Protein AF-A0A024FKH6-F1 (afdb_monomer)

Foldseek 3Di:
DDDPPDPVVVVVVVCVVVVVVVVVVVVVVVVVVVLQVVLQVVLVLPAPWQDFFFWWKAFPVRDIFTATKGAFQDDRDSDPPPPDDDPPPPPPPPPHQFKMKGWGQDPVRDTDIDMDGLCRQMKIWGDDVNDIWIKTWFAEPDPVVVCPVPVPDPDDDRIGIWIFPDDDPNWTWTHRGPDPLWIWTDDNPDRGIYIDDPPDQQVSLQVVLVVLVVLPVLSVCSNVVVADSSDPVSSNVSSVSRCPPD

Radius of gyration: 27.1 Å; Cα contacts (8 Å, |Δi|>4): 384; chains: 1; bounding box: 87×58×70 Å

Nearest PDB structures (foldseek):
  6sh3-assembly1_A  TM=2.702E-01  e=7.272E+00  Saccharomyces cerevisiae
  8sod-assembly1_B  TM=1.775E-01  e=2.903E+00  Sus scrofa

Secondary structure (DSSP, 8-state):
------HHHHHHHHHHHHHHHHHHHHHHHHHHHHHHHHHHHHHHHTSS-EEEEEEEEE-TT--EEEEEEEE--S-----GGG--S--TTSS-S--TTSEEEEEEE-TTS-EEEEEEEGGG--EEEEEETTEEEEEEEEEEE---SHHHHTTTSS----EEEEEEEEEETTEEEEE-TT-TT-EEEE-TT-SSEEEE-SS-HHHHHHHHHHHTTTSHHHHHHHHTT-S-TT-HHHHHHHHHHTTTT-

pLDDT: mean 76.91, std 17.19, range [32.09, 96.69]

Structure (mmCIF, N/CA/C/O backbone):
data_AF-A0A024FKH6-F1
#
_entry.id   AF-A0A024FKH6-F1
#
loop_
_atom_site.group_PDB
_atom_site.id
_atom_site.type_symbol
_atom_site.label_atom_id
_atom_site.label_alt_id
_atom_site.label_comp_id
_atom_site.label_asym_id
_atom_site.label_entity_id
_atom_site.label_seq_id
_atom_site.pdbx_PDB_ins_code
_atom_site.Cartn_x
_atom_site.Cartn_y
_atom_site.Cartn_z
_atom_site.occupancy
_atom_site.B_iso_or_equiv
_atom_site.auth_seq_id
_atom_site.auth_comp_id
_atom_site.auth_asym_id
_atom_site.auth_atom_id
_atom_site.pdbx_PDB_model_num
ATOM 1 N N . MET A 1 1 ? 64.628 -33.777 -44.611 1.00 43.62 1 MET A N 1
ATOM 2 C CA . MET A 1 1 ? 63.328 -33.425 -44.002 1.00 43.62 1 MET A CA 1
ATOM 3 C C . MET A 1 1 ? 63.335 -31.945 -43.662 1.00 43.62 1 MET A C 1
ATOM 5 O O . MET A 1 1 ? 64.022 -31.579 -42.725 1.00 43.62 1 MET A O 1
ATOM 9 N N . THR A 1 2 ? 62.617 -31.100 -44.399 1.00 45.50 2 THR A N 1
ATOM 10 C CA . THR A 1 2 ? 62.335 -29.714 -43.978 1.00 45.50 2 THR A CA 1
ATOM 11 C C . THR A 1 2 ? 61.046 -29.249 -44.654 1.00 45.50 2 THR A C 1
ATOM 13 O O . THR A 1 2 ? 61.044 -28.756 -45.780 1.00 45.50 2 THR A O 1
ATOM 16 N N . GLY A 1 3 ? 59.917 -29.464 -43.977 1.00 47.75 3 GLY A N 1
ATOM 17 C CA . GLY A 1 3 ? 58.619 -28.958 -44.411 1.00 47.75 3 GLY A CA 1
ATOM 18 C C . GLY A 1 3 ? 58.589 -27.438 -44.297 1.00 47.75 3 GLY A C 1
ATOM 19 O O . GLY A 1 3 ? 58.513 -26.896 -43.196 1.00 47.75 3 GLY A O 1
ATOM 20 N N . ARG A 1 4 ? 58.649 -26.737 -45.433 1.00 48.19 4 ARG A N 1
ATOM 21 C CA . ARG A 1 4 ? 58.258 -25.326 -45.511 1.00 48.19 4 ARG A CA 1
ATOM 22 C C . ARG A 1 4 ? 56.740 -25.256 -45.345 1.00 48.19 4 ARG A C 1
ATOM 24 O O . ARG A 1 4 ? 56.016 -25.257 -46.335 1.00 48.19 4 ARG A O 1
ATOM 31 N N . PHE A 1 5 ? 56.256 -25.190 -44.107 1.00 48.84 5 PHE A N 1
ATOM 32 C CA . PHE A 1 5 ? 54.932 -24.623 -43.859 1.00 48.84 5 PHE A CA 1
ATOM 33 C C . PHE A 1 5 ? 54.955 -23.197 -44.420 1.00 48.84 5 PHE A C 1
ATOM 35 O O . PHE A 1 5 ? 55.741 -22.357 -43.973 1.00 48.84 5 PHE A O 1
ATOM 42 N N . SER A 1 6 ? 54.192 -22.951 -45.487 1.00 53.03 6 SER A N 1
ATOM 43 C CA . SER A 1 6 ? 54.142 -21.640 -46.122 1.00 53.03 6 SER A CA 1
ATOM 44 C C . SER A 1 6 ? 53.630 -20.633 -45.096 1.00 53.03 6 SER A C 1
ATOM 46 O O . SER A 1 6 ? 52.628 -20.869 -44.420 1.00 53.03 6 SER A O 1
ATOM 48 N N . ARG A 1 7 ? 54.331 -19.500 -44.958 1.00 54.16 7 ARG A N 1
ATOM 49 C CA . ARG A 1 7 ? 53.943 -18.412 -44.044 1.00 54.16 7 ARG A CA 1
ATOM 50 C C . ARG A 1 7 ? 52.470 -17.996 -44.230 1.00 54.16 7 ARG A C 1
ATOM 52 O O . ARG A 1 7 ? 51.850 -17.560 -43.271 1.00 54.16 7 ARG A O 1
ATOM 59 N N . SER A 1 8 ? 51.898 -18.222 -45.419 1.00 62.28 8 SER A N 1
ATOM 60 C CA . SER A 1 8 ? 50.484 -17.996 -45.733 1.00 62.28 8 SER A CA 1
ATOM 61 C C . SER A 1 8 ? 49.510 -18.898 -44.974 1.00 62.28 8 SER A C 1
ATOM 63 O O . SER A 1 8 ? 48.473 -18.410 -44.549 1.00 62.28 8 SER A O 1
ATOM 65 N N . PHE A 1 9 ? 49.798 -20.191 -44.780 1.00 61.84 9 PHE A N 1
ATOM 66 C CA . PHE A 1 9 ? 48.848 -21.092 -44.113 1.00 61.84 9 PHE A CA 1
ATOM 67 C C . PHE A 1 9 ? 48.765 -20.803 -42.614 1.00 61.84 9 PHE A C 1
ATOM 69 O O . PHE A 1 9 ? 47.676 -20.733 -42.055 1.00 61.84 9 PHE A O 1
ATOM 76 N N . ALA A 1 10 ? 49.914 -20.573 -41.973 1.00 64.69 10 ALA A N 1
ATOM 77 C CA . ALA A 1 10 ? 49.957 -20.189 -40.565 1.00 64.69 10 ALA A CA 1
ATOM 78 C C . ALA A 1 10 ? 49.240 -18.850 -40.323 1.00 64.69 10 ALA A C 1
ATOM 80 O O . ALA A 1 10 ? 48.523 -18.714 -39.337 1.00 64.69 10 ALA A O 1
ATOM 81 N N . GLN A 1 11 ? 49.386 -17.888 -41.238 1.00 64.12 11 GLN A N 1
ATOM 82 C CA . GLN A 1 11 ? 48.698 -16.605 -41.148 1.00 64.12 11 GLN A CA 1
ATOM 83 C C . GLN A 1 11 ? 47.178 -16.744 -41.329 1.00 64.12 11 GLN A C 1
ATOM 85 O O . GLN A 1 11 ? 46.436 -16.284 -40.468 1.00 64.12 11 GLN A O 1
ATOM 90 N N . ILE A 1 12 ? 46.717 -17.451 -42.369 1.00 62.72 12 ILE A N 1
ATOM 91 C CA . ILE A 1 12 ? 45.283 -17.699 -42.610 1.00 62.72 12 ILE A CA 1
ATOM 92 C C . ILE A 1 12 ? 44.653 -18.452 -41.430 1.00 62.72 12 ILE A C 1
ATOM 94 O O . ILE A 1 12 ? 43.570 -18.102 -40.976 1.00 62.72 12 ILE A O 1
ATOM 98 N N . PHE A 1 13 ? 45.347 -19.448 -40.875 1.00 64.88 13 PHE A N 1
ATOM 99 C CA . PHE A 1 13 ? 44.855 -20.217 -39.733 1.00 64.88 13 PHE A CA 1
ATOM 100 C C . PHE A 1 13 ? 44.724 -19.371 -38.458 1.00 64.88 13 PHE A C 1
ATOM 102 O O . PHE A 1 13 ? 43.735 -19.492 -37.736 1.00 64.88 13 PHE A O 1
ATOM 109 N N . VAL A 1 14 ? 45.691 -18.490 -38.179 1.00 66.75 14 VAL A N 1
ATOM 110 C CA . VAL A 1 14 ? 45.627 -17.568 -37.032 1.00 66.75 14 VAL A CA 1
ATOM 111 C C . VAL A 1 14 ? 44.533 -16.519 -37.232 1.00 66.75 14 VAL A C 1
ATOM 113 O O . VAL A 1 14 ? 43.770 -16.263 -36.304 1.00 66.75 14 VAL A O 1
ATOM 116 N N . GLU A 1 15 ? 44.411 -15.949 -38.431 1.00 65.38 15 GLU A N 1
ATOM 117 C CA . GLU A 1 15 ? 43.347 -14.998 -38.773 1.00 65.38 15 GLU A CA 1
ATOM 118 C C . GLU A 1 15 ? 41.959 -15.640 -38.651 1.00 65.38 15 GLU A C 1
ATOM 120 O O . GLU A 1 15 ? 41.042 -15.021 -38.115 1.00 65.38 15 GLU A O 1
ATOM 125 N N . GLU A 1 16 ? 41.810 -16.901 -39.054 1.00 64.69 16 GLU A N 1
ATOM 126 C CA . GLU A 1 16 ? 40.543 -17.620 -38.970 1.00 64.69 16 GLU A CA 1
ATOM 127 C C . GLU A 1 16 ? 40.205 -18.066 -37.539 1.00 64.69 16 GLU A C 1
ATOM 129 O O . GLU A 1 16 ? 39.048 -17.976 -37.129 1.00 64.69 16 GLU A O 1
ATOM 134 N N . LEU A 1 17 ? 41.193 -18.461 -36.729 1.00 64.31 17 LEU A N 1
ATOM 135 C CA . LEU A 1 17 ? 40.991 -18.730 -35.299 1.00 64.31 17 LEU A CA 1
ATOM 136 C C . LEU A 1 17 ? 40.622 -17.464 -34.519 1.00 64.31 17 LEU A C 1
ATOM 138 O O . LEU A 1 17 ? 39.707 -17.500 -33.694 1.00 64.31 17 LEU A O 1
ATOM 142 N N . LEU A 1 18 ? 41.304 -16.346 -34.784 1.00 65.38 18 LEU A N 1
ATOM 143 C CA . LEU A 1 18 ? 40.977 -15.056 -34.178 1.00 65.38 18 LEU A CA 1
ATOM 144 C C . LEU A 1 18 ? 39.601 -14.581 -34.652 1.00 65.38 18 LEU A C 1
ATOM 146 O O . LEU A 1 18 ? 38.770 -14.228 -33.821 1.00 65.38 18 LEU A O 1
ATOM 150 N N . GLY A 1 19 ? 39.320 -14.644 -35.956 1.00 60.34 19 GLY A N 1
ATOM 151 C CA . GLY A 1 19 ? 38.038 -14.265 -36.553 1.00 60.34 19 GLY A CA 1
ATOM 152 C C . GLY A 1 19 ? 36.863 -15.063 -35.988 1.00 60.34 19 GLY A C 1
ATOM 153 O O . GLY A 1 19 ? 35.889 -14.467 -35.525 1.00 60.34 19 GLY A O 1
ATOM 154 N N . ARG A 1 20 ? 36.983 -16.396 -35.919 1.00 65.12 20 ARG A N 1
ATOM 155 C CA . ARG A 1 20 ? 35.979 -17.269 -35.289 1.00 65.12 20 ARG A CA 1
ATOM 156 C C . ARG A 1 20 ? 35.864 -17.009 -33.787 1.00 65.12 20 ARG A C 1
ATOM 158 O O . ARG A 1 20 ? 34.756 -16.977 -33.268 1.00 65.12 20 ARG A O 1
ATOM 165 N N . GLY A 1 21 ? 36.972 -16.762 -33.086 1.00 62.62 21 GLY A N 1
ATOM 166 C CA . GLY A 1 21 ? 36.965 -16.388 -31.668 1.00 62.62 21 GLY A CA 1
ATOM 167 C C . GLY A 1 21 ? 36.218 -15.076 -31.395 1.00 62.62 21 GLY A C 1
ATOM 168 O O . GLY A 1 21 ? 35.389 -15.019 -30.487 1.00 62.62 21 GLY A O 1
ATOM 169 N N . TYR A 1 22 ? 36.448 -14.041 -32.208 1.00 58.19 22 TYR A N 1
ATOM 170 C CA . TYR A 1 22 ? 35.735 -12.760 -32.132 1.00 58.19 22 TYR A CA 1
ATOM 171 C C . TYR A 1 22 ? 34.248 -12.900 -32.491 1.00 58.19 22 TYR A C 1
ATOM 173 O O . TYR A 1 22 ? 33.404 -12.326 -31.798 1.00 58.19 22 TYR A O 1
ATOM 181 N N . GLN A 1 23 ? 33.910 -13.684 -33.521 1.00 65.38 23 GLN A N 1
ATOM 182 C CA . GLN A 1 23 ? 32.519 -13.975 -33.888 1.00 65.38 23 GLN A CA 1
ATOM 183 C C . GLN A 1 23 ? 31.787 -14.717 -32.764 1.00 65.38 23 GLN A C 1
ATOM 185 O O . GLN A 1 23 ? 30.744 -14.249 -32.318 1.00 65.38 23 GLN A O 1
ATOM 190 N N . LEU A 1 24 ? 32.382 -15.776 -32.204 1.00 68.00 24 LEU A N 1
ATOM 191 C CA . LEU A 1 24 ? 31.823 -16.517 -31.067 1.00 68.00 24 LEU A CA 1
ATOM 192 C C . LEU A 1 24 ? 31.638 -15.629 -29.830 1.00 68.00 24 LEU A C 1
ATOM 194 O O . LEU A 1 24 ? 30.639 -15.754 -29.125 1.00 68.00 24 LEU A O 1
ATOM 198 N N . GLN A 1 25 ? 32.565 -14.706 -29.552 1.00 64.50 25 GLN A N 1
ATOM 199 C CA . GLN A 1 25 ? 32.419 -13.751 -28.449 1.00 64.50 25 GLN A CA 1
ATOM 200 C C . GLN A 1 25 ? 31.283 -12.752 -28.686 1.00 64.50 25 GLN A C 1
ATOM 202 O O . GLN A 1 25 ? 30.526 -12.459 -27.757 1.00 64.50 25 GLN A O 1
ATOM 207 N N . TYR A 1 26 ? 31.151 -12.223 -29.904 1.00 70.06 26 TYR A N 1
ATOM 208 C CA . TYR A 1 26 ? 30.076 -11.297 -30.253 1.00 70.06 26 TYR A CA 1
ATOM 209 C C . TYR A 1 26 ? 28.711 -11.988 -30.215 1.00 70.06 26 TYR A C 1
ATOM 211 O O . TYR A 1 26 ? 27.782 -11.469 -29.599 1.00 70.06 26 TYR A O 1
ATOM 219 N N . GLU A 1 27 ? 28.610 -13.187 -30.786 1.00 71.62 27 GLU A N 1
ATOM 220 C CA . GLU A 1 27 ? 27.412 -14.026 -30.749 1.00 71.62 27 GLU A CA 1
ATOM 221 C C . GLU A 1 27 ? 27.050 -14.416 -29.314 1.00 71.62 27 GLU A C 1
ATOM 223 O O . GLU A 1 27 ? 25.903 -14.243 -28.904 1.00 71.62 27 GLU A O 1
ATOM 228 N N . ALA A 1 28 ? 28.023 -14.824 -28.492 1.00 68.19 28 ALA A N 1
ATOM 229 C CA . ALA A 1 28 ? 27.796 -15.114 -27.078 1.00 68.19 28 ALA A CA 1
ATOM 230 C C . ALA A 1 28 ? 27.361 -13.868 -26.292 1.00 68.19 28 ALA A C 1
ATOM 232 O O . ALA A 1 28 ? 26.500 -13.960 -25.415 1.00 68.19 28 ALA A O 1
ATOM 233 N N . LYS A 1 29 ? 27.918 -12.687 -26.592 1.00 72.31 29 LYS A N 1
ATOM 234 C CA . LYS A 1 29 ? 27.515 -11.415 -25.972 1.00 72.31 29 LYS A CA 1
ATOM 235 C C . LYS A 1 29 ? 26.102 -11.014 -26.394 1.00 72.31 29 LYS A C 1
ATOM 237 O O . LYS A 1 29 ? 25.313 -10.617 -25.538 1.00 72.31 29 LYS A O 1
ATOM 242 N N . ALA A 1 30 ? 25.770 -11.139 -27.676 1.00 75.25 30 ALA A N 1
ATOM 243 C CA . ALA A 1 30 ? 24.444 -10.857 -28.212 1.00 75.25 30 ALA A CA 1
ATOM 244 C C . ALA A 1 30 ? 23.395 -11.822 -27.639 1.00 75.25 30 ALA A C 1
ATOM 246 O O . ALA A 1 30 ? 22.339 -11.379 -27.187 1.00 75.25 30 ALA A O 1
ATOM 247 N N . TYR A 1 31 ? 23.717 -13.115 -27.563 1.00 71.56 31 TYR A N 1
ATOM 248 C CA . TYR A 1 31 ? 22.876 -14.138 -26.948 1.00 71.56 31 TYR A CA 1
ATOM 249 C C . TYR A 1 31 ? 22.659 -13.873 -25.455 1.00 71.56 31 TYR A C 1
ATOM 251 O O . TYR A 1 31 ? 21.519 -13.830 -25.004 1.00 71.56 31 TYR A O 1
ATOM 259 N N . LYS A 1 32 ? 23.722 -13.588 -24.688 1.00 71.94 32 LYS A N 1
ATOM 260 C CA . LYS A 1 32 ? 23.608 -13.207 -23.268 1.00 71.94 32 LYS A CA 1
ATOM 261 C C . LYS A 1 32 ? 22.772 -11.945 -23.078 1.00 71.94 32 LYS A C 1
ATOM 263 O O . LYS A 1 32 ? 21.965 -11.890 -22.157 1.00 71.94 32 LYS A O 1
ATOM 268 N N . ALA A 1 33 ? 22.933 -10.943 -23.942 1.00 72.75 33 ALA A N 1
ATOM 269 C CA . ALA A 1 33 ? 22.132 -9.725 -23.891 1.00 72.75 33 ALA A CA 1
ATOM 270 C C . ALA A 1 33 ? 20.653 -9.996 -24.210 1.00 72.75 33 ALA A C 1
ATOM 272 O O . ALA A 1 33 ? 19.783 -9.416 -23.565 1.00 72.75 33 ALA A O 1
ATOM 273 N N . LYS A 1 34 ? 20.361 -10.879 -25.174 1.00 75.56 34 LYS A N 1
ATOM 274 C CA . LYS A 1 34 ? 18.995 -11.300 -25.508 1.00 75.56 34 LYS A CA 1
ATOM 275 C C . LYS A 1 34 ? 18.359 -12.078 -24.355 1.00 75.56 34 LYS A C 1
ATOM 277 O O . LYS A 1 34 ? 17.302 -11.677 -23.886 1.00 75.56 34 LYS A O 1
ATOM 282 N N . LEU A 1 35 ? 19.060 -13.077 -23.822 1.00 74.25 35 LEU A N 1
ATOM 283 C CA . LEU A 1 35 ? 18.626 -13.859 -22.665 1.00 74.25 35 LEU A CA 1
ATOM 284 C C . LEU A 1 35 ? 18.392 -12.968 -21.437 1.00 74.25 35 LEU A C 1
ATOM 286 O O . LEU A 1 35 ? 17.401 -13.114 -20.734 1.00 74.25 35 LEU A O 1
ATOM 290 N N . HIS A 1 36 ? 19.276 -12.000 -21.187 1.00 69.50 36 HIS A N 1
ATOM 291 C CA . HIS A 1 36 ? 19.092 -11.028 -20.113 1.00 69.50 36 HIS A CA 1
ATOM 292 C C . HIS A 1 36 ? 17.856 -10.148 -20.344 1.00 69.50 36 HIS A C 1
ATOM 294 O O . HIS A 1 36 ? 17.115 -9.884 -19.405 1.00 69.50 36 HIS A O 1
ATOM 300 N N . LYS A 1 37 ? 17.607 -9.684 -21.577 1.00 72.69 37 LYS A N 1
ATOM 301 C CA . LYS A 1 37 ? 16.394 -8.915 -21.905 1.00 72.69 37 LYS A CA 1
ATOM 302 C C . LYS A 1 37 ? 15.125 -9.735 -21.692 1.00 72.69 37 LYS A C 1
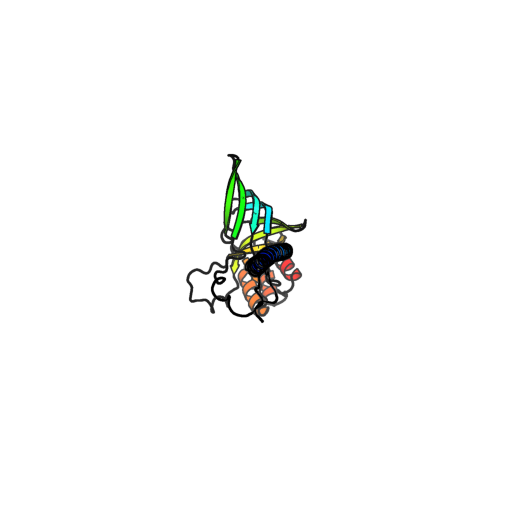ATOM 304 O O . LYS A 1 37 ? 14.170 -9.196 -21.148 1.00 72.69 37 LYS A O 1
ATOM 309 N N . GLU A 1 38 ? 15.127 -11.002 -22.095 1.00 74.69 38 GLU A N 1
ATOM 310 C CA . GLU A 1 38 ? 14.003 -11.923 -21.895 1.00 74.69 38 GLU A CA 1
ATOM 311 C C . GLU A 1 38 ? 13.747 -12.156 -20.404 1.00 74.69 38 GLU A C 1
ATOM 313 O O . GLU A 1 38 ? 12.631 -11.939 -19.951 1.00 74.69 38 GLU A O 1
ATOM 318 N N . ARG A 1 39 ? 14.791 -12.426 -19.611 1.00 70.81 39 ARG A N 1
ATOM 319 C CA . ARG A 1 39 ? 14.677 -12.556 -18.146 1.00 70.81 39 ARG A CA 1
ATOM 320 C C . ARG A 1 39 ? 14.182 -11.286 -17.467 1.00 70.81 39 ARG A C 1
ATOM 322 O O . ARG A 1 39 ? 13.388 -11.352 -16.544 1.00 70.81 39 ARG A O 1
ATOM 329 N N . VAL A 1 40 ? 14.649 -10.115 -17.906 1.00 70.44 40 VAL A N 1
ATOM 330 C CA . VAL A 1 40 ? 14.147 -8.831 -17.390 1.00 70.44 40 VAL A CA 1
ATOM 331 C C . VAL A 1 40 ? 12.682 -8.636 -17.755 1.00 70.44 40 VAL A C 1
ATOM 333 O O . VAL A 1 40 ? 11.941 -8.085 -16.952 1.00 70.44 40 VAL A O 1
ATOM 336 N N . LYS A 1 41 ? 12.267 -9.042 -18.957 1.00 73.88 41 LYS A N 1
ATOM 337 C CA . LYS A 1 41 ? 10.874 -8.949 -19.390 1.00 73.88 41 LYS A CA 1
ATOM 338 C C . LYS A 1 41 ? 9.987 -9.851 -18.528 1.00 73.88 41 LYS A C 1
ATOM 340 O O . LYS A 1 41 ? 9.058 -9.344 -17.918 1.00 73.88 41 LYS A O 1
ATOM 345 N N . GLU A 1 42 ? 10.351 -11.121 -18.402 1.00 73.94 42 GLU A N 1
ATOM 346 C CA . GLU A 1 42 ? 9.646 -12.107 -17.579 1.00 73.94 42 GLU A CA 1
ATOM 347 C C . GLU A 1 42 ? 9.588 -11.680 -16.105 1.00 73.94 42 GLU A C 1
ATOM 349 O O . GLU A 1 42 ? 8.525 -11.672 -15.494 1.00 73.94 42 GLU A O 1
ATOM 354 N N . ALA A 1 43 ? 10.708 -11.226 -15.535 1.00 68.44 43 ALA A N 1
ATOM 355 C CA . ALA A 1 43 ? 10.734 -10.744 -14.157 1.00 68.44 43 ALA A CA 1
ATOM 356 C C . ALA A 1 43 ? 9.848 -9.507 -13.948 1.00 68.44 43 ALA A C 1
ATOM 358 O O . ALA A 1 43 ? 9.323 -9.325 -12.858 1.00 68.44 43 ALA A O 1
ATOM 359 N N . ARG A 1 44 ? 9.694 -8.641 -14.960 1.00 68.62 44 ARG A N 1
ATOM 360 C CA . ARG A 1 44 ? 8.794 -7.480 -14.876 1.00 68.62 44 ARG A CA 1
ATOM 361 C C . ARG A 1 44 ? 7.333 -7.892 -14.924 1.00 68.62 44 ARG A C 1
ATOM 363 O O . ARG A 1 44 ? 6.569 -7.363 -14.130 1.00 68.62 44 ARG A O 1
ATOM 370 N N . GLU A 1 45 ? 6.985 -8.798 -15.836 1.00 74.62 45 GLU A N 1
ATOM 371 C CA . GLU A 1 45 ? 5.627 -9.341 -15.980 1.00 74.62 45 GLU A CA 1
ATOM 372 C C . GLU A 1 45 ? 5.181 -10.071 -14.706 1.00 74.62 45 GLU A C 1
ATOM 374 O O . GLU A 1 45 ? 4.025 -9.980 -14.326 1.00 74.62 45 GLU A O 1
ATOM 379 N N . ASN A 1 46 ? 6.109 -10.720 -14.000 1.00 72.56 46 ASN A N 1
ATOM 380 C CA . ASN A 1 46 ? 5.814 -11.440 -12.760 1.00 72.56 46 ASN A CA 1
ATOM 381 C C . ASN A 1 46 ? 5.951 -10.596 -11.479 1.00 72.56 46 ASN A C 1
ATOM 383 O O . ASN A 1 46 ? 5.760 -11.133 -10.390 1.00 72.56 46 ASN A O 1
ATOM 387 N N . SER A 1 47 ? 6.340 -9.320 -11.569 1.00 73.88 47 SER A N 1
ATOM 388 C CA . SER A 1 47 ? 6.529 -8.484 -10.375 1.00 73.88 47 SER A CA 1
ATOM 389 C C . SER A 1 47 ? 5.308 -7.630 -10.086 1.00 73.88 47 SER A C 1
ATOM 391 O O . SER A 1 47 ? 4.674 -7.131 -11.008 1.00 73.88 47 SER A O 1
ATOM 393 N N . ILE A 1 48 ? 5.091 -7.297 -8.816 1.00 81.62 48 ILE A N 1
ATOM 394 C CA . ILE A 1 48 ? 4.025 -6.367 -8.404 1.00 81.62 48 ILE A CA 1
ATOM 395 C C . ILE A 1 48 ? 4.348 -4.890 -8.723 1.00 81.62 48 ILE A C 1
ATOM 397 O O . ILE A 1 48 ? 3.620 -3.969 -8.353 1.00 81.62 48 ILE A O 1
ATOM 401 N N . ASN A 1 49 ? 5.493 -4.625 -9.357 1.00 82.25 49 ASN A N 1
ATOM 402 C CA . ASN A 1 49 ? 5.935 -3.280 -9.704 1.00 82.25 49 ASN A CA 1
ATOM 403 C C . ASN A 1 49 ? 5.154 -2.721 -10.898 1.00 82.25 49 ASN A C 1
ATOM 405 O O . ASN A 1 49 ? 4.953 -3.392 -11.903 1.00 82.25 49 ASN A O 1
ATOM 409 N N . LEU A 1 50 ? 4.851 -1.426 -10.853 1.00 79.81 50 LEU A N 1
ATOM 410 C CA . LEU A 1 50 ? 4.160 -0.733 -11.935 1.00 79.81 50 LEU A CA 1
ATOM 411 C C . LEU A 1 50 ? 5.177 -0.059 -12.858 1.00 79.81 50 LEU A C 1
ATOM 413 O O . LEU A 1 50 ? 5.840 0.919 -12.484 1.00 79.81 50 LEU A O 1
ATOM 417 N N . TYR A 1 51 ? 5.291 -0.570 -14.084 1.00 77.62 51 TYR A N 1
ATOM 418 C CA . TYR A 1 51 ? 6.244 -0.101 -15.091 1.00 77.62 51 TYR A CA 1
ATOM 419 C C . TYR A 1 51 ? 5.587 0.713 -16.201 1.00 77.62 51 TYR A C 1
ATOM 421 O O . TYR A 1 51 ? 5.614 0.333 -17.367 1.00 77.62 51 TYR A O 1
ATOM 429 N N . GLY A 1 52 ? 5.098 1.900 -15.859 1.00 71.06 52 GLY A N 1
ATOM 430 C CA . GLY A 1 52 ? 4.593 2.836 -16.854 1.00 71.06 52 GLY A CA 1
ATOM 431 C C . GLY A 1 52 ? 3.181 2.502 -17.309 1.00 71.06 52 GLY A C 1
ATOM 432 O O . GLY A 1 52 ? 2.941 2.367 -18.503 1.00 71.06 52 GLY A O 1
ATOM 433 N N . VAL A 1 53 ? 2.279 2.400 -16.338 1.00 79.19 53 VAL A N 1
ATOM 434 C CA . VAL A 1 53 ? 0.840 2.227 -16.551 1.00 79.19 53 VAL A CA 1
ATOM 435 C C . VAL A 1 53 ? 0.210 3.600 -16.765 1.00 79.19 53 VAL A C 1
ATOM 437 O O . VAL A 1 53 ? 0.539 4.543 -16.044 1.00 79.19 53 VAL A O 1
ATOM 440 N N . ASP A 1 54 ? -0.659 3.749 -17.759 1.00 79.88 54 ASP A N 1
ATOM 441 C CA . ASP A 1 54 ? -1.364 5.011 -17.983 1.00 79.88 54 ASP A CA 1
ATOM 442 C C . ASP A 1 54 ? -2.499 5.170 -16.974 1.00 79.88 54 ASP A C 1
ATOM 444 O O . ASP A 1 54 ? -3.496 4.462 -17.043 1.00 79.88 54 ASP A O 1
ATOM 448 N N . ASP A 1 55 ? -2.361 6.124 -16.053 1.00 83.69 55 ASP A N 1
ATOM 449 C CA . ASP A 1 55 ? -3.378 6.377 -15.036 1.00 83.69 55 ASP A CA 1
ATOM 450 C C . ASP A 1 55 ? -3.256 7.794 -14.434 1.00 83.69 55 ASP A C 1
ATOM 452 O O . ASP A 1 55 ? -2.789 8.754 -15.062 1.00 83.69 55 ASP A O 1
ATOM 456 N N . THR A 1 56 ? -3.742 7.959 -13.213 1.00 84.00 56 THR A N 1
ATOM 457 C CA . THR A 1 56 ? -3.964 9.202 -12.513 1.00 84.00 56 THR A CA 1
ATOM 458 C C . THR A 1 56 ? -3.379 9.122 -11.112 1.00 84.00 56 THR A C 1
ATOM 460 O O . THR A 1 56 ? -3.546 8.161 -10.364 1.00 84.00 56 THR A O 1
ATOM 463 N N . VAL A 1 57 ? -2.666 10.182 -10.740 1.00 84.25 57 VAL A N 1
ATOM 464 C CA . VAL A 1 57 ? -2.149 10.367 -9.383 1.00 84.25 57 VAL A CA 1
ATOM 465 C C . VAL A 1 57 ? -2.803 11.597 -8.781 1.00 84.25 57 VAL A C 1
ATOM 467 O O . VAL A 1 57 ? -2.682 12.688 -9.336 1.00 84.25 57 VAL A O 1
ATOM 470 N N . THR A 1 58 ? -3.450 11.437 -7.633 1.00 88.06 58 THR A N 1
ATOM 471 C CA . THR A 1 58 ? -4.090 12.514 -6.878 1.00 88.06 58 THR A CA 1
ATOM 472 C C . THR A 1 58 ? -3.258 12.836 -5.646 1.00 88.06 58 THR A C 1
ATOM 474 O O . THR A 1 58 ? -3.008 11.985 -4.787 1.00 88.06 58 THR A O 1
ATOM 477 N N . ASP A 1 59 ? -2.793 14.079 -5.562 1.00 85.88 59 ASP A N 1
ATOM 478 C CA . ASP A 1 59 ? -2.023 14.536 -4.410 1.00 85.88 59 ASP A CA 1
ATOM 479 C C . ASP A 1 59 ? -2.905 14.910 -3.205 1.00 85.88 59 ASP A C 1
ATOM 481 O O . ASP A 1 59 ? -4.130 14.815 -3.251 1.00 85.88 59 ASP A O 1
ATOM 485 N N . GLN A 1 60 ? -2.275 15.306 -2.093 1.00 81.81 60 GLN A N 1
ATOM 486 C CA . GLN A 1 60 ? -2.986 15.637 -0.843 1.00 81.81 60 GLN A CA 1
ATOM 487 C C . GLN A 1 60 ? -3.940 16.819 -0.982 1.00 81.81 60 GLN A C 1
ATOM 489 O O . GLN A 1 60 ? -4.870 16.938 -0.191 1.00 81.81 60 GLN A O 1
ATOM 494 N N . GLU A 1 61 ? -3.678 17.703 -1.941 1.00 82.75 61 GLU A N 1
ATOM 495 C CA . GLU A 1 61 ? -4.470 18.904 -2.197 1.00 82.75 61 GLU A CA 1
ATOM 496 C C . GLU A 1 61 ? -5.645 18.598 -3.142 1.00 82.75 61 GLU A C 1
ATOM 498 O O . GLU A 1 61 ? -6.417 19.490 -3.484 1.00 82.75 61 GLU A O 1
ATOM 503 N N . GLY A 1 62 ? -5.794 17.336 -3.567 1.00 83.81 62 GLY A N 1
ATOM 504 C CA . GLY A 1 62 ? -6.821 16.894 -4.506 1.00 83.81 62 GLY A CA 1
ATOM 505 C C . GLY A 1 62 ? -6.454 17.141 -5.969 1.00 83.81 62 GLY A C 1
ATOM 506 O O . GLY A 1 62 ? -7.276 16.917 -6.858 1.00 83.81 62 GLY A O 1
ATOM 507 N N . LYS A 1 63 ? -5.224 17.579 -6.266 1.00 87.50 63 LYS A N 1
ATOM 508 C CA . LYS A 1 63 ? -4.803 17.826 -7.643 1.00 87.50 63 LYS A CA 1
ATOM 509 C C . LYS A 1 63 ? -4.465 16.512 -8.334 1.00 87.50 63 LYS A C 1
ATOM 511 O O . LYS A 1 63 ? -3.565 15.780 -7.923 1.00 87.50 63 LYS A O 1
ATOM 516 N N . THR A 1 64 ? -5.174 16.251 -9.427 1.00 89.00 64 THR A N 1
ATOM 517 C CA . THR A 1 64 ? -5.012 15.044 -10.241 1.00 89.00 64 THR A CA 1
ATOM 518 C C . THR A 1 64 ? -3.999 15.264 -11.367 1.00 89.00 64 THR A C 1
ATOM 520 O O . THR A 1 64 ? -4.038 16.269 -12.082 1.00 89.00 64 THR A O 1
ATOM 523 N N . TYR A 1 65 ? -3.096 14.305 -11.548 1.00 87.56 65 TYR A N 1
ATOM 524 C CA . TYR A 1 65 ? -2.091 14.254 -12.604 1.00 87.56 65 TYR A CA 1
ATOM 525 C C . TYR A 1 65 ? -2.351 13.034 -13.478 1.00 87.56 65 TYR A C 1
ATOM 527 O O . TYR A 1 65 ? -2.093 11.916 -13.045 1.00 87.56 65 TYR A O 1
ATOM 535 N N . LYS A 1 66 ? -2.834 13.247 -14.704 1.00 88.94 66 LYS A N 1
ATOM 536 C CA . LYS A 1 66 ? -3.047 12.174 -15.681 1.00 88.94 66 LYS A CA 1
ATOM 537 C C . LYS A 1 66 ? -1.785 11.934 -16.508 1.00 88.94 66 LYS A C 1
ATOM 539 O O . LYS A 1 66 ? -1.258 12.878 -17.107 1.00 88.94 66 LYS A O 1
ATOM 544 N N . GLY A 1 67 ? -1.312 10.694 -16.554 1.00 87.00 67 GLY A N 1
ATOM 545 C CA . GLY A 1 67 ? -0.139 10.307 -17.324 1.00 87.00 67 GLY A CA 1
ATOM 546 C C . GLY A 1 67 ? 0.401 8.931 -16.946 1.00 87.00 67 GLY A C 1
ATOM 547 O O . GLY A 1 67 ? -0.276 8.127 -16.325 1.00 87.00 67 GLY A O 1
ATOM 548 N N . THR A 1 68 ? 1.647 8.670 -17.308 1.00 85.31 68 THR A N 1
ATOM 549 C CA . THR A 1 68 ? 2.256 7.350 -17.149 1.00 85.31 68 THR A CA 1
ATOM 550 C C . THR A 1 68 ? 2.873 7.207 -15.753 1.00 85.31 68 THR A C 1
ATOM 552 O O . THR A 1 68 ? 3.807 7.940 -15.399 1.00 85.31 68 THR A O 1
ATOM 555 N N . VAL A 1 69 ? 2.341 6.283 -14.955 1.00 85.50 69 VAL A N 1
ATOM 556 C CA . VAL A 1 69 ? 2.666 6.022 -13.548 1.00 85.50 69 VAL A CA 1
ATOM 557 C C . VAL A 1 69 ? 3.738 4.940 -13.420 1.00 85.50 69 VAL 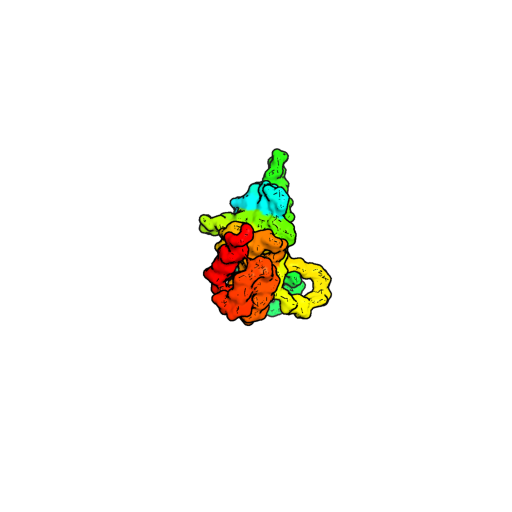A C 1
ATOM 559 O O . VAL A 1 69 ? 3.701 3.902 -14.075 1.00 85.50 69 VAL A O 1
ATOM 562 N N . TYR A 1 70 ? 4.707 5.185 -12.540 1.00 85.00 70 TYR A N 1
ATOM 563 C CA . TYR A 1 70 ? 5.765 4.243 -12.189 1.00 85.00 70 TYR A CA 1
ATOM 564 C C . TYR A 1 70 ? 5.868 4.109 -10.671 1.00 85.00 70 TYR A C 1
ATOM 566 O O . TYR A 1 70 ? 6.080 5.114 -9.977 1.00 85.00 70 TYR A O 1
ATOM 574 N N . ALA A 1 71 ? 5.797 2.878 -10.172 1.00 84.88 71 ALA A N 1
ATOM 575 C CA . ALA A 1 71 ? 5.980 2.536 -8.764 1.00 84.88 71 ALA A CA 1
ATOM 576 C C . ALA A 1 71 ? 6.800 1.247 -8.644 1.00 84.88 71 ALA A C 1
ATOM 578 O O . ALA A 1 71 ? 6.599 0.306 -9.403 1.00 84.88 71 ALA A O 1
ATOM 579 N N . ILE A 1 72 ? 7.742 1.211 -7.699 1.00 84.38 72 ILE A N 1
ATOM 580 C CA . ILE A 1 72 ? 8.584 0.034 -7.457 1.00 84.38 72 ILE A CA 1
ATOM 581 C C . ILE A 1 72 ? 8.402 -0.376 -6.000 1.00 84.38 72 ILE A C 1
ATOM 583 O O . ILE A 1 72 ? 8.818 0.356 -5.101 1.00 84.38 72 ILE A O 1
ATOM 587 N N . PHE A 1 73 ? 7.777 -1.522 -5.784 1.00 82.06 73 PHE A N 1
ATOM 588 C CA . PHE A 1 73 ? 7.455 -2.138 -4.502 1.00 82.06 73 PHE A CA 1
ATOM 589 C C . PHE A 1 73 ? 8.422 -3.257 -4.109 1.00 82.06 73 PHE A C 1
ATOM 591 O O . PHE A 1 73 ? 8.617 -3.487 -2.919 1.00 82.06 73 PHE A O 1
ATOM 598 N N . GLU A 1 74 ? 9.095 -3.876 -5.077 1.00 77.38 74 GLU A N 1
ATOM 599 C CA . GLU A 1 74 ? 10.056 -4.951 -4.837 1.00 77.38 74 GLU A CA 1
ATOM 600 C C . GLU A 1 74 ? 11.222 -4.929 -5.829 1.00 77.38 74 GLU A C 1
ATOM 602 O O . GLU A 1 74 ? 11.199 -4.269 -6.874 1.00 77.38 74 GLU A O 1
ATOM 607 N N . LYS A 1 75 ? 12.284 -5.660 -5.494 1.00 77.62 75 LYS A N 1
ATOM 608 C CA . LYS A 1 75 ? 13.434 -5.829 -6.378 1.00 77.62 75 LYS A CA 1
ATOM 609 C C . LYS A 1 75 ? 13.114 -6.900 -7.422 1.00 77.62 75 LYS A C 1
ATOM 611 O O . LYS A 1 75 ? 12.672 -7.980 -7.066 1.00 77.62 75 LYS A O 1
ATOM 616 N N . LEU A 1 76 ? 13.430 -6.628 -8.688 1.00 71.12 76 LEU A N 1
ATOM 617 C CA . LEU A 1 76 ? 13.346 -7.641 -9.742 1.00 71.12 76 LEU A CA 1
ATOM 618 C C . LEU A 1 76 ? 14.365 -8.762 -9.507 1.00 71.12 76 LEU A C 1
ATOM 620 O O . LEU A 1 76 ? 15.576 -8.510 -9.458 1.00 71.12 76 LEU A O 1
ATOM 624 N N . GLU A 1 77 ? 13.880 -9.995 -9.419 1.00 67.38 77 GLU A N 1
ATOM 625 C CA . GLU A 1 77 ? 14.714 -11.191 -9.355 1.00 67.38 77 GLU A CA 1
ATOM 626 C C . GLU A 1 77 ? 15.013 -11.703 -10.770 1.00 67.38 77 GLU A C 1
ATOM 628 O O . GLU A 1 77 ? 14.134 -12.168 -11.483 1.00 67.38 77 GLU A O 1
ATOM 633 N N . LEU A 1 78 ? 16.274 -11.595 -11.205 1.00 63.50 78 LEU A N 1
ATOM 634 C CA . LEU A 1 78 ? 16.687 -11.958 -12.573 1.00 63.50 78 LEU A CA 1
ATOM 635 C C . LEU A 1 78 ? 17.367 -13.336 -12.671 1.00 63.50 78 LEU A C 1
ATOM 637 O O . LEU A 1 78 ? 17.672 -13.794 -13.775 1.00 63.50 78 LEU A O 1
ATOM 641 N N . ASN A 1 79 ? 17.689 -13.965 -11.534 1.00 61.25 79 ASN A N 1
ATOM 642 C CA . ASN A 1 79 ? 18.413 -15.238 -11.492 1.00 61.25 79 ASN A CA 1
ATOM 643 C C . ASN A 1 79 ? 18.193 -15.959 -10.138 1.00 61.25 79 ASN A C 1
ATOM 645 O O . ASN A 1 79 ? 18.901 -15.660 -9.174 1.00 61.25 79 ASN A O 1
ATOM 649 N N . PRO A 1 80 ? 17.269 -16.933 -10.053 1.00 51.25 80 PRO A N 1
ATOM 650 C CA . PRO A 1 80 ? 16.978 -17.651 -8.804 1.00 51.25 80 PRO A CA 1
ATOM 651 C C . PRO A 1 80 ? 18.175 -18.459 -8.266 1.00 51.25 80 PRO A C 1
ATOM 653 O O . PRO A 1 80 ? 18.332 -18.632 -7.063 1.00 51.25 80 PRO A O 1
ATOM 656 N N . ALA A 1 81 ? 19.064 -18.925 -9.154 1.00 51.72 81 ALA A N 1
ATOM 657 C CA . ALA A 1 81 ? 20.170 -19.834 -8.827 1.00 51.72 81 ALA A CA 1
ATOM 658 C C . ALA A 1 81 ? 21.482 -19.153 -8.367 1.00 51.72 81 ALA A C 1
ATOM 660 O O . ALA A 1 81 ? 22.439 -19.847 -8.040 1.00 51.72 81 ALA A O 1
ATOM 661 N N . GLN A 1 82 ? 21.568 -17.816 -8.358 1.00 48.34 82 GLN A N 1
ATOM 662 C CA . GLN A 1 82 ? 22.780 -17.069 -7.962 1.00 48.34 82 GLN A CA 1
ATOM 663 C C . GLN A 1 82 ? 22.660 -16.401 -6.582 1.00 48.34 82 GLN A C 1
ATOM 665 O O . GLN A 1 82 ? 23.336 -15.410 -6.312 1.00 48.34 82 GLN A O 1
ATOM 670 N N . GLN A 1 83 ? 21.839 -16.944 -5.680 1.00 48.59 83 GLN A N 1
ATOM 671 C CA . GLN A 1 83 ? 21.721 -16.466 -4.294 1.00 48.59 83 GLN A CA 1
ATOM 672 C C . GLN A 1 83 ? 22.958 -16.773 -3.411 1.00 48.59 83 GLN A C 1
ATOM 674 O O . GLN A 1 83 ? 22.820 -17.029 -2.217 1.00 48.59 83 GLN A O 1
ATOM 679 N N . GLN A 1 84 ? 24.183 -16.732 -3.947 1.00 38.16 84 GLN A N 1
ATOM 680 C CA . GLN A 1 84 ? 25.394 -16.894 -3.138 1.00 38.16 84 GLN A CA 1
ATOM 681 C C . GLN A 1 84 ? 26.025 -15.536 -2.773 1.00 38.16 84 GLN A C 1
ATOM 683 O O . GLN A 1 84 ? 26.704 -14.876 -3.555 1.00 38.16 84 GLN A O 1
ATOM 688 N N . SER A 1 85 ? 25.692 -15.146 -1.541 1.00 42.31 85 SER A N 1
ATOM 689 C CA . SER A 1 85 ? 26.503 -14.484 -0.506 1.00 42.31 85 SER A CA 1
ATOM 690 C C . SER A 1 85 ? 27.030 -13.044 -0.627 1.00 42.31 85 SER A C 1
ATOM 692 O O . SER A 1 85 ? 27.134 -12.434 0.430 1.00 42.31 85 SER A O 1
ATOM 694 N N . ASP A 1 86 ? 27.264 -12.419 -1.788 1.00 32.09 86 ASP A N 1
ATOM 695 C CA . ASP A 1 86 ? 28.137 -11.208 -1.795 1.00 32.09 86 ASP A CA 1
ATOM 696 C C . ASP A 1 86 ? 27.505 -9.845 -2.183 1.00 32.09 86 ASP A C 1
ATOM 698 O O . ASP A 1 86 ? 28.214 -8.894 -2.503 1.00 32.09 86 ASP A O 1
ATOM 702 N N . TYR A 1 87 ? 26.178 -9.663 -2.099 1.00 34.84 87 TYR A N 1
ATOM 703 C CA . TYR A 1 87 ? 25.520 -8.364 -2.403 1.00 34.84 87 TYR A CA 1
ATOM 704 C C . TYR A 1 87 ? 24.819 -7.692 -1.211 1.00 34.84 87 TYR A C 1
ATOM 706 O O . TYR A 1 87 ? 23.860 -6.927 -1.381 1.00 34.84 87 TYR A O 1
ATOM 714 N N . ALA A 1 88 ? 25.318 -7.949 -0.002 1.00 35.19 88 ALA A N 1
ATOM 715 C CA . ALA A 1 88 ? 24.781 -7.421 1.249 1.00 35.19 88 ALA A CA 1
ATOM 716 C C . ALA A 1 88 ? 24.956 -5.895 1.450 1.00 35.19 88 ALA A C 1
ATOM 718 O O . ALA A 1 88 ? 24.336 -5.348 2.356 1.00 35.19 88 ALA A O 1
ATOM 719 N N . GLU A 1 89 ? 25.713 -5.166 0.615 1.00 35.66 89 GLU A N 1
ATOM 720 C CA . GLU A 1 89 ? 26.161 -3.807 0.997 1.00 35.66 89 GLU A CA 1
ATOM 721 C C . GLU A 1 89 ? 25.708 -2.612 0.130 1.00 35.66 89 GLU A C 1
ATOM 723 O O . GLU A 1 89 ? 26.000 -1.476 0.489 1.00 35.66 89 GLU A O 1
ATOM 728 N N . MET A 1 90 ? 24.908 -2.776 -0.937 1.00 32.31 90 MET A N 1
ATOM 729 C CA . MET A 1 90 ? 24.394 -1.611 -1.712 1.00 32.31 90 MET A CA 1
ATOM 730 C C . MET A 1 90 ? 22.865 -1.531 -1.882 1.00 32.31 90 MET A C 1
ATOM 732 O O . MET A 1 90 ? 22.363 -0.597 -2.505 1.00 32.31 90 MET A O 1
ATOM 736 N N . ASN A 1 91 ? 22.104 -2.455 -1.284 1.00 41.44 91 ASN A N 1
ATOM 737 C CA . ASN A 1 91 ? 20.627 -2.460 -1.294 1.00 41.44 91 ASN A CA 1
ATOM 738 C C . ASN A 1 91 ? 20.006 -1.980 0.038 1.00 41.44 91 ASN A C 1
ATOM 740 O O . ASN A 1 91 ? 18.806 -2.123 0.254 1.00 41.44 91 ASN A O 1
ATOM 744 N N . SER A 1 92 ? 20.810 -1.406 0.935 1.00 40.34 92 SER A N 1
ATOM 745 C CA . SER A 1 92 ? 20.479 -1.144 2.346 1.00 40.34 92 SER A CA 1
ATOM 746 C C . SER A 1 92 ? 19.704 0.153 2.626 1.00 40.34 92 SER A C 1
ATOM 748 O O . SER A 1 92 ? 19.504 0.508 3.786 1.00 40.34 92 SER A O 1
ATOM 750 N N . ILE A 1 93 ? 19.200 0.854 1.604 1.00 46.25 93 ILE A N 1
ATOM 751 C CA . ILE A 1 93 ? 18.235 1.944 1.813 1.00 46.25 93 ILE A CA 1
ATOM 752 C C . ILE A 1 93 ? 16.902 1.503 1.226 1.00 46.25 93 ILE A C 1
ATOM 754 O O . ILE A 1 93 ? 16.688 1.582 0.020 1.00 46.25 93 ILE A O 1
ATOM 758 N N . ASP A 1 94 ? 16.038 1.045 2.124 1.00 56.44 94 ASP A N 1
ATOM 759 C CA . ASP A 1 94 ? 14.620 0.710 1.994 1.00 56.44 94 ASP A CA 1
ATOM 760 C C . ASP A 1 94 ? 13.844 1.797 1.205 1.00 56.44 94 ASP A C 1
ATOM 762 O O . ASP A 1 94 ? 13.245 2.704 1.786 1.00 56.44 94 ASP A O 1
ATOM 766 N N . LYS A 1 95 ? 13.974 1.797 -0.132 1.00 67.69 95 LYS A N 1
ATOM 767 C CA . LYS A 1 95 ? 13.389 2.778 -1.076 1.00 67.69 95 LYS A CA 1
ATOM 768 C C . LYS A 1 95 ? 12.132 2.249 -1.765 1.00 67.69 95 LYS A C 1
ATOM 770 O O . LYS A 1 95 ? 11.384 3.045 -2.337 1.00 67.69 95 LYS A O 1
ATOM 775 N N . PHE A 1 96 ? 11.925 0.937 -1.734 1.00 81.81 96 PHE A N 1
ATOM 776 C CA . PHE A 1 96 ? 10.791 0.282 -2.367 1.00 81.81 96 PHE A CA 1
ATOM 777 C C . PHE A 1 96 ? 9.490 0.622 -1.638 1.00 81.81 96 PHE A C 1
ATOM 779 O O . PHE A 1 96 ? 9.465 0.794 -0.421 1.00 81.81 96 PHE A O 1
ATOM 786 N N . GLY A 1 97 ? 8.423 0.834 -2.401 1.00 83.31 97 GLY A N 1
ATOM 787 C CA . GLY A 1 97 ? 7.117 1.241 -1.898 1.00 83.31 97 GLY A CA 1
ATOM 788 C C . GLY A 1 97 ? 7.075 2.640 -1.276 1.00 83.31 97 GLY A C 1
ATOM 789 O O . GLY A 1 97 ? 6.026 3.035 -0.788 1.00 83.31 97 GLY A O 1
ATOM 790 N N . LYS A 1 98 ? 8.161 3.430 -1.274 1.00 87.69 98 LYS A N 1
ATOM 791 C CA . LYS A 1 98 ? 8.175 4.778 -0.661 1.00 87.69 98 LYS A CA 1
ATOM 792 C C . LYS A 1 98 ? 7.852 5.911 -1.625 1.00 87.69 98 LYS A C 1
ATOM 794 O O . LYS A 1 98 ? 7.589 7.033 -1.186 1.00 87.69 98 LYS A O 1
ATOM 799 N N . PHE A 1 99 ? 7.896 5.647 -2.928 1.00 88.88 99 PHE A N 1
ATOM 800 C CA . PHE A 1 99 ? 7.732 6.666 -3.956 1.00 88.88 99 PHE A CA 1
ATOM 801 C C . PHE A 1 99 ? 6.904 6.161 -5.133 1.00 88.88 99 PHE A C 1
ATOM 803 O O . PHE A 1 99 ? 7.065 5.021 -5.559 1.00 88.88 99 PHE A O 1
ATOM 810 N N . VAL A 1 100 ? 6.123 7.068 -5.711 1.00 89.00 100 VAL A N 1
ATOM 811 C CA . VAL A 1 100 ? 5.486 6.912 -7.023 1.00 89.00 100 VAL A CA 1
ATOM 812 C C . VAL A 1 100 ? 5.875 8.105 -7.887 1.00 89.00 100 VAL A C 1
ATOM 814 O O . VAL A 1 100 ? 6.090 9.210 -7.379 1.00 89.00 100 VAL A O 1
ATOM 817 N N . SER A 1 101 ? 6.014 7.904 -9.190 1.00 88.12 101 SER A N 1
ATOM 818 C CA . SER A 1 101 ? 6.243 8.999 -10.131 1.00 88.12 101 SER A CA 1
ATOM 819 C C . SER A 1 101 ? 5.257 8.948 -11.279 1.00 88.12 101 SER A C 1
ATOM 821 O O . SER A 1 101 ? 4.939 7.869 -11.759 1.00 88.12 101 SER A O 1
ATOM 823 N N . VAL A 1 102 ? 4.815 10.117 -11.728 1.00 87.94 102 VAL A N 1
ATOM 824 C CA . VAL A 1 102 ? 3.945 10.267 -12.894 1.00 87.94 102 VAL A CA 1
ATOM 825 C C . VAL A 1 102 ? 4.643 11.126 -13.936 1.00 87.94 102 VAL A C 1
ATOM 827 O O . VAL A 1 102 ? 5.151 12.213 -13.630 1.00 87.94 102 VAL A O 1
ATOM 830 N N . LYS A 1 103 ? 4.680 10.636 -15.173 1.00 87.44 103 LYS A N 1
ATOM 831 C CA . LYS A 1 103 ? 5.067 11.410 -16.351 1.00 87.44 103 LYS A CA 1
ATOM 832 C C . LYS A 1 103 ? 3.809 11.961 -17.004 1.00 87.44 103 LYS A C 1
ATOM 834 O O . LYS A 1 103 ? 2.967 11.195 -17.444 1.00 87.44 103 LYS A O 1
ATOM 839 N N . TYR A 1 104 ? 3.682 13.279 -17.078 1.00 88.06 104 TYR A N 1
ATOM 840 C CA . TYR A 1 104 ? 2.489 13.951 -17.594 1.00 88.06 104 TYR A CA 1
ATOM 841 C C . TYR A 1 104 ? 2.866 15.133 -18.491 1.00 88.06 104 TYR A C 1
ATOM 843 O O . TYR A 1 104 ? 3.975 15.671 -18.411 1.00 88.06 104 TYR A O 1
ATOM 851 N N . LYS A 1 105 ? 1.933 15.570 -19.340 1.00 88.50 105 LYS A N 1
ATOM 852 C CA . LYS A 1 105 ? 2.067 16.816 -20.106 1.00 88.50 105 LYS A CA 1
ATOM 853 C C . LYS A 1 105 ? 1.424 17.956 -19.327 1.00 88.50 105 LYS A C 1
ATOM 855 O O . LYS A 1 105 ? 0.288 17.845 -18.882 1.00 88.50 105 LYS A O 1
ATOM 860 N N . ASN A 1 106 ? 2.152 19.053 -19.149 1.00 87.56 106 ASN A N 1
ATOM 861 C CA . ASN A 1 106 ? 1.587 20.256 -18.539 1.00 87.56 106 ASN A CA 1
ATOM 862 C C . ASN A 1 106 ? 0.742 21.063 -19.546 1.00 87.56 106 ASN A C 1
ATOM 864 O O . ASN A 1 106 ? 0.701 20.741 -20.732 1.00 87.56 106 ASN A O 1
ATOM 868 N N . GLU A 1 107 ? 0.134 22.163 -19.097 1.00 88.19 107 GLU A N 1
ATOM 869 C CA . GLU A 1 107 ? -0.678 23.074 -19.931 1.00 88.19 107 GLU A CA 1
ATOM 870 C C . GLU A 1 107 ? 0.052 23.570 -21.193 1.00 88.19 107 GLU A C 1
ATOM 872 O O . GLU A 1 107 ? -0.557 23.807 -22.231 1.00 88.19 107 GLU A O 1
ATOM 877 N N . LYS A 1 108 ? 1.388 23.661 -21.141 1.00 92.75 108 LYS A N 1
ATOM 878 C CA . LYS A 1 108 ? 2.247 24.061 -22.268 1.00 92.75 108 LYS A CA 1
ATOM 879 C C . LYS A 1 108 ? 2.668 22.882 -23.157 1.00 92.75 108 LYS A C 1
ATOM 881 O O . LYS A 1 108 ? 3.628 23.014 -23.914 1.00 92.75 108 LYS A O 1
ATOM 886 N N . LYS A 1 109 ? 2.010 21.723 -23.034 1.00 88.56 109 LYS A N 1
ATOM 887 C CA . LYS A 1 109 ? 2.301 20.460 -23.742 1.00 88.56 109 LYS A CA 1
ATOM 888 C C . LYS A 1 109 ? 3.734 19.938 -23.557 1.00 88.56 109 LYS A C 1
ATOM 890 O O . LYS A 1 109 ? 4.196 19.121 -24.349 1.00 88.56 109 LYS A O 1
ATOM 895 N N . ARG A 1 110 ? 4.443 20.384 -22.514 1.00 88.38 110 ARG A N 1
ATOM 896 C CA . ARG A 1 110 ? 5.794 19.905 -22.188 1.00 88.38 110 ARG A CA 1
ATOM 897 C C . ARG A 1 110 ? 5.703 18.718 -21.246 1.00 88.38 110 ARG A C 1
ATOM 899 O O . ARG A 1 110 ? 4.959 18.769 -20.265 1.00 88.38 110 ARG A O 1
ATOM 906 N N . GLU A 1 111 ? 6.497 17.692 -21.519 1.00 88.62 111 GLU A N 1
ATOM 907 C CA . GLU A 1 111 ? 6.621 16.539 -20.633 1.00 88.62 111 GLU A CA 1
ATOM 908 C C . GLU A 1 111 ? 7.280 16.936 -19.314 1.00 88.62 111 GLU A C 1
ATOM 910 O O . GLU A 1 111 ? 8.282 17.657 -19.266 1.00 88.62 111 GLU A O 1
ATOM 915 N N . ARG A 1 112 ? 6.680 16.477 -18.220 1.00 87.69 112 ARG A N 1
ATOM 916 C CA . ARG A 1 112 ? 7.145 16.669 -16.852 1.00 87.69 112 ARG A CA 1
ATOM 917 C C . ARG A 1 112 ? 7.048 15.348 -16.114 1.00 87.69 112 ARG A C 1
ATOM 919 O O . ARG A 1 112 ? 6.153 14.553 -16.360 1.00 87.69 112 ARG A O 1
ATOM 926 N N . THR A 1 113 ? 7.972 15.137 -15.187 1.00 87.12 113 THR A N 1
ATOM 927 C CA . THR A 1 113 ? 7.901 14.035 -14.227 1.00 87.12 113 THR A CA 1
ATOM 928 C C . THR A 1 113 ? 7.708 14.639 -12.847 1.00 87.12 113 THR A C 1
ATOM 930 O O . THR A 1 113 ? 8.506 15.484 -12.442 1.00 87.12 113 THR A O 1
ATOM 933 N N . LYS A 1 114 ? 6.662 14.229 -12.127 1.00 86.94 114 LYS A N 1
ATOM 934 C CA . LYS A 1 114 ? 6.483 14.564 -10.709 1.00 86.94 114 LYS A CA 1
ATOM 935 C C . LYS A 1 114 ? 6.649 13.291 -9.891 1.00 86.94 114 LYS A C 1
ATOM 937 O O . LYS A 1 114 ? 6.138 12.240 -10.265 1.00 86.94 114 LYS A O 1
ATOM 942 N N . LYS A 1 115 ? 7.401 13.391 -8.798 1.00 88.38 115 LYS A N 1
ATOM 943 C CA . LYS A 1 115 ? 7.641 12.301 -7.853 1.00 88.38 115 LYS A CA 1
ATOM 944 C C . LYS A 1 115 ? 6.927 12.623 -6.548 1.00 88.38 115 LYS A C 1
ATOM 946 O O . LYS A 1 115 ? 7.066 13.731 -6.035 1.00 88.38 115 LYS A O 1
ATOM 951 N N . PHE A 1 116 ? 6.207 11.650 -6.019 1.00 90.06 116 PHE A N 1
ATOM 952 C CA . PHE A 1 116 ? 5.486 11.731 -4.759 1.00 90.06 116 PHE A CA 1
ATOM 953 C C . PHE A 1 116 ? 6.099 10.773 -3.751 1.00 90.06 116 PHE A C 1
ATOM 955 O O . PHE A 1 116 ? 6.665 9.739 -4.112 1.00 90.06 116 PHE A O 1
ATOM 962 N N . THR A 1 117 ? 5.999 11.138 -2.479 1.00 90.81 117 THR A N 1
ATOM 963 C CA . THR A 1 117 ? 6.490 10.326 -1.364 1.00 90.81 117 THR A CA 1
ATOM 964 C C . THR A 1 117 ? 5.299 9.717 -0.642 1.00 90.81 117 THR A C 1
ATOM 966 O O . THR A 1 117 ? 4.254 10.351 -0.546 1.00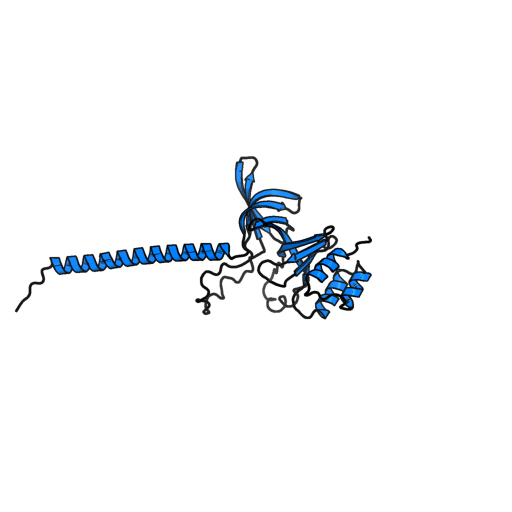 90.81 117 THR A O 1
ATOM 969 N N . ALA A 1 118 ? 5.431 8.526 -0.073 1.00 90.00 118 ALA A N 1
ATOM 970 C CA . ALA A 1 118 ? 4.329 7.920 0.673 1.00 90.00 118 ALA A CA 1
ATOM 971 C C . ALA A 1 118 ? 3.872 8.784 1.866 1.00 90.00 118 ALA A C 1
ATOM 973 O O . ALA A 1 118 ? 2.703 8.792 2.233 1.00 90.00 118 ALA A O 1
ATOM 974 N N . LYS A 1 119 ? 4.784 9.574 2.444 1.00 88.06 119 LYS A N 1
ATOM 975 C CA . LYS A 1 119 ? 4.491 10.508 3.538 1.00 88.06 119 LYS A CA 1
ATOM 976 C C . LYS A 1 119 ? 3.514 11.618 3.133 1.00 88.06 119 LYS A C 1
ATOM 978 O O . LYS A 1 119 ? 2.845 12.189 3.993 1.00 88.06 119 LYS A O 1
ATOM 983 N N . SER A 1 120 ? 3.429 11.929 1.840 1.00 86.50 120 SER A N 1
ATOM 984 C CA . SER A 1 120 ? 2.528 12.945 1.307 1.00 86.50 120 SER A CA 1
ATOM 985 C C . SER A 1 120 ? 1.154 12.377 0.960 1.00 86.50 120 SER A C 1
ATOM 987 O O . SER A 1 120 ? 0.621 12.789 -0.055 1.00 86.50 120 SER A O 1
ATOM 989 N N . ASN A 1 121 ? 0.587 11.445 1.742 1.00 87.81 121 ASN A N 1
ATOM 990 C CA . ASN A 1 121 ? -0.785 10.903 1.629 1.00 87.81 121 ASN A CA 1
ATOM 991 C C . ASN A 1 121 ? -1.374 10.824 0.211 1.00 87.81 121 ASN A C 1
ATOM 993 O O . ASN A 1 121 ? -2.530 11.169 -0.012 1.00 87.81 121 ASN A O 1
ATOM 997 N N . THR A 1 122 ? -0.539 10.464 -0.760 1.00 90.88 122 THR A N 1
ATOM 998 C CA . THR A 1 122 ? -0.877 10.544 -2.178 1.00 90.88 122 THR A CA 1
ATOM 999 C C . THR A 1 122 ? -1.665 9.294 -2.515 1.00 90.88 122 THR A C 1
ATOM 1001 O O . THR A 1 122 ? -1.274 8.203 -2.093 1.00 90.88 122 THR A O 1
ATOM 1004 N N . LYS A 1 123 ? -2.760 9.454 -3.255 1.00 92.75 123 LYS A N 1
ATOM 1005 C CA . LYS A 1 123 ? -3.514 8.333 -3.804 1.00 92.75 123 LYS A CA 1
ATOM 1006 C C . LYS A 1 123 ? -3.218 8.216 -5.289 1.00 92.75 123 LYS A C 1
ATOM 1008 O O . LYS A 1 123 ? -3.085 9.225 -5.975 1.00 92.75 123 LYS A O 1
ATOM 1013 N N . PHE A 1 124 ? -3.123 7.004 -5.794 1.00 91.44 124 PHE A N 1
ATOM 1014 C CA . PHE A 1 124 ? -3.128 6.772 -7.231 1.00 91.44 124 PHE A CA 1
ATOM 1015 C C . PHE A 1 124 ? -3.828 5.462 -7.518 1.00 91.44 124 PHE A C 1
ATOM 1017 O O . PHE A 1 124 ? -3.807 4.578 -6.666 1.00 91.44 124 PHE A O 1
ATOM 1024 N N . CYS A 1 125 ? -4.425 5.350 -8.691 1.00 87.19 125 CYS A N 1
ATOM 1025 C CA . CYS A 1 125 ? -4.873 4.070 -9.207 1.00 87.19 125 CYS A CA 1
ATOM 1026 C C . CYS A 1 125 ? -3.980 3.691 -10.389 1.00 87.19 125 CYS A C 1
ATOM 1028 O O . CYS A 1 125 ? -3.236 4.534 -10.906 1.00 87.19 125 CYS A O 1
ATOM 1030 N N . ALA A 1 126 ? -3.920 2.402 -10.676 1.00 81.44 126 ALA A N 1
ATOM 1031 C CA . ALA A 1 126 ? -3.234 1.838 -11.821 1.00 81.44 126 ALA A CA 1
ATOM 1032 C C . ALA A 1 126 ? -4.035 0.627 -12.294 1.00 81.44 126 ALA A C 1
ATOM 1034 O O . ALA A 1 126 ? -4.392 -0.223 -11.476 1.00 81.44 126 ALA A O 1
ATOM 1035 N N . ASP A 1 127 ? -4.284 0.535 -13.597 1.00 77.62 127 ASP A N 1
ATOM 1036 C CA . ASP A 1 127 ? -4.721 -0.716 -14.210 1.00 77.62 127 ASP A CA 1
ATOM 1037 C C . ASP A 1 127 ? -3.591 -1.752 -14.141 1.00 77.62 127 ASP A C 1
ATOM 1039 O O . ASP A 1 127 ? -2.459 -1.497 -14.564 1.00 77.62 127 ASP A O 1
ATOM 1043 N N . ASP A 1 128 ? -3.899 -2.909 -13.572 1.00 73.12 128 ASP A N 1
ATOM 1044 C CA . ASP A 1 128 ? -3.008 -4.056 -13.484 1.00 73.12 128 ASP A CA 1
ATOM 1045 C C . ASP A 1 128 ? -3.767 -5.279 -14.003 1.00 73.12 128 ASP A C 1
ATOM 1047 O O . ASP A 1 128 ? -4.741 -5.725 -13.390 1.00 73.12 128 ASP A O 1
ATOM 1051 N N . ASP A 1 129 ? -3.378 -5.758 -15.185 1.00 71.88 129 ASP A N 1
ATOM 1052 C CA . ASP A 1 129 ? -4.041 -6.842 -15.920 1.00 71.88 129 ASP A CA 1
ATOM 1053 C C . ASP A 1 129 ? -5.572 -6.674 -16.053 1.00 71.88 129 ASP A C 1
ATOM 1055 O O . ASP A 1 129 ? -6.349 -7.618 -15.879 1.00 71.88 129 ASP A O 1
ATOM 1059 N N . GLY A 1 130 ? -6.034 -5.458 -16.375 1.00 73.19 130 GLY A N 1
ATOM 1060 C CA . GLY A 1 130 ? -7.455 -5.148 -16.570 1.00 73.19 130 GLY A CA 1
ATOM 1061 C C . GLY A 1 130 ? -8.252 -4.985 -15.274 1.00 73.19 130 GLY A C 1
ATOM 1062 O O . GLY A 1 130 ? -9.484 -4.909 -15.317 1.00 73.19 130 GLY A O 1
ATOM 1063 N N . THR A 1 131 ? -7.573 -4.959 -14.124 1.00 80.69 131 THR A N 1
ATOM 1064 C CA . THR A 1 131 ? -8.163 -4.637 -12.824 1.00 80.69 131 THR A CA 1
ATOM 1065 C C . THR A 1 131 ? -7.571 -3.334 -12.303 1.00 80.69 131 THR A C 1
ATOM 1067 O O . THR A 1 131 ? -6.365 -3.231 -12.088 1.00 80.69 131 THR A O 1
ATOM 1070 N N . GLU A 1 132 ? -8.417 -2.338 -12.040 1.00 85.75 132 GLU A N 1
ATOM 1071 C CA . GLU A 1 132 ? -7.981 -1.095 -11.402 1.00 85.75 132 GLU A CA 1
ATOM 1072 C C . GLU A 1 132 ? -7.595 -1.362 -9.938 1.00 85.75 132 GLU A C 1
ATOM 1074 O O . GLU A 1 132 ? -8.422 -1.774 -9.120 1.00 85.75 132 GLU A O 1
ATOM 1079 N N . LYS A 1 133 ? -6.328 -1.112 -9.600 1.00 89.75 133 LYS A N 1
ATOM 1080 C CA . LYS A 1 133 ? -5.800 -1.181 -8.236 1.00 89.75 133 LYS A CA 1
ATOM 1081 C C . LYS A 1 133 ? -5.462 0.213 -7.749 1.00 89.75 133 LYS A C 1
ATOM 1083 O O . LYS A 1 133 ? -4.681 0.932 -8.370 1.00 89.75 133 LYS A O 1
ATOM 1088 N N . CYS A 1 134 ? -6.003 0.589 -6.598 1.00 92.12 134 CYS A N 1
ATOM 1089 C CA . CYS A 1 134 ? -5.727 1.881 -5.986 1.00 92.12 134 CYS A CA 1
ATOM 1090 C C . CYS A 1 134 ? -4.769 1.743 -4.808 1.00 92.12 134 CYS A C 1
ATOM 1092 O O . CYS A 1 134 ? -4.845 0.809 -4.019 1.00 92.12 134 CYS A O 1
ATOM 1094 N N . PHE A 1 135 ? -3.882 2.715 -4.656 1.00 93.94 135 PHE A N 1
ATOM 1095 C CA . PHE A 1 135 ? -2.836 2.740 -3.649 1.00 93.94 135 PHE A CA 1
ATOM 1096 C C . PHE A 1 135 ? -2.888 4.049 -2.868 1.00 93.94 135 PHE A C 1
ATOM 1098 O O . PHE A 1 135 ? -3.124 5.120 -3.430 1.00 9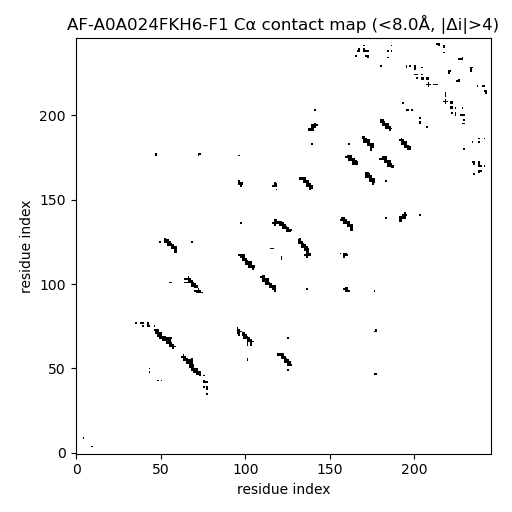3.94 135 PHE A O 1
ATOM 1105 N N . MET A 1 136 ? -2.601 3.986 -1.568 1.00 94.25 136 MET A N 1
ATOM 1106 C CA . MET A 1 136 ? -2.464 5.150 -0.698 1.00 94.25 136 MET A CA 1
ATOM 1107 C C . MET A 1 136 ? -1.093 5.149 -0.024 1.00 94.25 136 MET A C 1
ATOM 1109 O O . MET A 1 136 ? -0.727 4.221 0.698 1.00 94.25 136 MET A O 1
ATOM 1113 N N . GLY A 1 137 ? -0.350 6.237 -0.209 1.00 93.31 137 GLY A N 1
ATOM 1114 C CA . GLY A 1 137 ? 0.823 6.538 0.601 1.00 93.31 137 GLY A CA 1
ATOM 1115 C C . GLY A 1 137 ? 0.392 6.892 2.015 1.00 93.31 137 GLY A C 1
ATOM 1116 O O . GLY A 1 137 ? -0.461 7.751 2.180 1.00 93.31 137 GLY A O 1
ATOM 1117 N N . MET A 1 138 ? 0.952 6.271 3.048 1.00 92.12 138 MET A N 1
ATOM 1118 C CA . MET A 1 138 ? 0.737 6.741 4.416 1.00 92.12 138 MET A CA 1
ATOM 1119 C C . MET A 1 138 ? 1.822 6.260 5.365 1.00 92.12 138 MET A C 1
ATOM 1121 O O . MET A 1 138 ? 2.509 5.267 5.123 1.00 92.12 138 MET A O 1
ATOM 1125 N N . LYS A 1 139 ? 1.917 6.939 6.506 1.00 90.25 139 LYS A N 1
ATOM 1126 C CA . LYS A 1 139 ? 2.675 6.458 7.659 1.00 90.25 139 LYS A CA 1
ATOM 1127 C C . LYS A 1 139 ? 1.824 5.504 8.491 1.00 90.25 139 LYS A C 1
ATOM 1129 O O . LYS A 1 139 ? 0.625 5.726 8.660 1.00 90.25 139 LYS A O 1
ATOM 1134 N N . THR A 1 140 ? 2.462 4.495 9.075 1.00 86.00 140 THR A N 1
ATOM 1135 C CA . THR A 1 140 ? 1.793 3.497 9.915 1.00 86.00 140 THR A CA 1
ATOM 1136 C C . THR A 1 140 ? 2.365 3.393 11.332 1.00 86.00 140 THR A C 1
ATOM 1138 O O . THR A 1 140 ? 3.549 3.644 11.596 1.00 86.00 140 THR A O 1
ATOM 1141 N N . LYS A 1 141 ? 1.501 3.000 12.274 1.00 80.19 141 LYS A N 1
ATOM 1142 C CA . LYS A 1 141 ? 1.818 2.604 13.653 1.00 80.19 141 LYS A CA 1
ATOM 1143 C C . LYS A 1 141 ? 1.872 1.077 13.754 1.00 80.19 141 LYS A C 1
ATOM 1145 O O . LYS A 1 141 ? 1.210 0.388 12.996 1.00 80.19 141 LYS A O 1
ATOM 1150 N N . GLY A 1 142 ? 2.646 0.549 14.707 1.00 64.00 142 GLY A N 1
ATOM 1151 C CA . GLY A 1 142 ? 2.670 -0.894 15.022 1.00 64.00 142 GLY A CA 1
ATOM 1152 C C . GLY A 1 142 ? 4.040 -1.565 14.915 1.00 64.00 142 GLY A C 1
ATOM 1153 O O . GLY A 1 142 ? 4.345 -2.448 15.711 1.00 64.00 142 GLY A O 1
ATOM 1154 N N . ASN A 1 143 ? 4.940 -1.067 14.061 1.00 56.72 143 ASN A N 1
ATOM 1155 C CA . ASN A 1 143 ? 6.192 -1.760 13.732 1.00 56.72 143 ASN A CA 1
ATOM 1156 C C . ASN A 1 143 ? 7.316 -1.652 14.793 1.00 56.72 143 ASN A C 1
ATOM 1158 O O . ASN A 1 143 ? 8.465 -1.408 14.458 1.00 56.72 143 ASN A O 1
ATOM 1162 N N . ALA A 1 144 ? 7.002 -1.730 16.091 1.00 45.88 144 ALA A N 1
ATOM 1163 C CA . ALA A 1 144 ? 7.887 -1.314 17.185 1.00 45.88 144 ALA A CA 1
ATOM 1164 C C . ALA A 1 144 ? 9.146 -2.173 17.416 1.00 45.88 144 ALA A C 1
ATOM 1166 O O . ALA A 1 144 ? 10.087 -1.670 18.013 1.00 45.88 144 ALA A O 1
ATOM 1167 N N . LEU A 1 145 ? 9.215 -3.415 16.924 1.00 41.47 145 LEU A N 1
ATOM 1168 C CA . LEU A 1 145 ? 10.393 -4.281 17.123 1.00 41.47 145 LEU A CA 1
ATOM 1169 C C . LEU A 1 145 ? 11.400 -4.283 15.960 1.00 41.47 145 LEU A C 1
ATOM 1171 O O . LEU A 1 145 ? 12.577 -4.498 16.220 1.00 41.47 145 LEU A O 1
ATOM 1175 N N . LYS A 1 146 ? 11.021 -3.890 14.728 1.00 49.31 146 LYS A N 1
ATOM 1176 C CA . LYS A 1 146 ? 12.026 -3.474 13.719 1.00 49.31 146 LYS A CA 1
ATOM 1177 C C . LYS A 1 146 ? 12.757 -2.182 14.145 1.00 49.31 146 LYS A C 1
ATOM 1179 O O . LYS A 1 146 ? 13.790 -1.843 13.583 1.00 49.31 146 LYS A O 1
ATOM 1184 N N . LYS A 1 147 ? 12.238 -1.464 15.156 1.00 47.88 147 LYS A N 1
ATOM 1185 C CA . LYS A 1 147 ? 12.801 -0.202 15.674 1.00 47.88 147 LYS A CA 1
ATOM 1186 C C . LYS A 1 147 ? 13.973 -0.380 16.640 1.00 47.88 147 LYS A C 1
ATOM 1188 O O . LYS A 1 147 ? 14.646 0.605 16.905 1.00 47.88 147 LYS A O 1
ATOM 1193 N N . LEU A 1 148 ? 14.210 -1.582 17.173 1.00 40.88 148 LEU A N 1
ATOM 1194 C CA . LEU A 1 148 ? 15.287 -1.815 18.145 1.00 40.88 148 LEU A CA 1
ATOM 1195 C C . LEU A 1 148 ? 16.554 -2.412 17.521 1.00 40.88 148 LEU A C 1
ATOM 1197 O O . LEU A 1 148 ? 17.636 -2.092 17.996 1.00 40.88 148 LEU A O 1
ATOM 1201 N N . SER A 1 149 ? 16.467 -3.189 16.431 1.00 43.50 149 SER A N 1
ATOM 1202 C CA . SER A 1 149 ? 17.682 -3.712 15.773 1.00 43.50 149 SER A CA 1
ATOM 1203 C C . SER A 1 149 ? 18.440 -2.656 14.961 1.00 43.50 149 SER A C 1
ATOM 1205 O O . SER A 1 149 ? 19.625 -2.827 14.711 1.00 43.50 149 SER A O 1
ATOM 1207 N N . ASN A 1 150 ? 17.775 -1.565 14.558 1.00 39.25 150 ASN A N 1
ATOM 1208 C CA . ASN A 1 150 ? 18.320 -0.576 13.618 1.00 39.25 150 ASN A CA 1
ATOM 1209 C C . ASN A 1 150 ? 18.491 0.825 14.239 1.00 39.25 150 ASN A C 1
ATOM 1211 O O . ASN A 1 150 ? 18.638 1.806 13.516 1.00 39.25 150 ASN A O 1
ATOM 1215 N N . ALA A 1 151 ? 18.458 0.951 15.571 1.00 36.97 151 ALA A N 1
ATOM 1216 C CA . ALA A 1 151 ? 18.459 2.233 16.291 1.00 36.97 151 ALA A CA 1
ATOM 1217 C C . ALA A 1 151 ? 19.733 3.098 16.114 1.00 36.97 151 ALA A C 1
ATOM 1219 O O . ALA A 1 151 ? 19.827 4.173 16.701 1.00 36.97 151 ALA A O 1
ATOM 1220 N N . SER A 1 152 ? 20.693 2.672 15.293 1.00 40.66 152 SER A N 1
ATOM 1221 C CA . SER A 1 152 ? 21.917 3.410 14.978 1.00 40.66 152 SER A CA 1
ATOM 1222 C C . SER A 1 152 ? 21.780 4.454 13.860 1.00 40.66 152 SER A C 1
ATOM 1224 O O . SER A 1 152 ? 22.698 5.252 13.714 1.00 40.66 152 SER A O 1
ATOM 1226 N N . ASN A 1 153 ? 20.663 4.537 13.117 1.00 34.00 153 ASN A N 1
ATOM 1227 C CA . ASN A 1 153 ? 20.516 5.534 12.041 1.00 34.00 153 ASN A CA 1
ATOM 1228 C C . ASN A 1 153 ? 19.319 6.485 12.221 1.00 34.00 153 ASN A C 1
ATOM 1230 O O . ASN A 1 153 ? 18.154 6.129 12.079 1.00 34.00 153 ASN A O 1
ATOM 1234 N N . PHE A 1 154 ? 19.634 7.747 12.501 1.00 35.78 154 PHE A N 1
ATOM 1235 C CA . PHE A 1 154 ? 18.736 8.903 12.494 1.00 35.78 154 PHE A CA 1
ATOM 1236 C C . PHE A 1 154 ? 17.870 8.954 11.208 1.00 35.78 154 PHE A C 1
ATOM 1238 O O . PHE A 1 154 ? 18.408 9.033 10.106 1.00 35.78 154 PHE A O 1
ATOM 1245 N N . GLY A 1 155 ? 16.532 8.963 11.343 1.00 40.00 155 GLY A N 1
ATOM 1246 C CA . GLY A 1 155 ? 15.603 9.323 10.252 1.00 40.00 155 GLY A CA 1
ATOM 1247 C C . GLY A 1 155 ? 14.682 8.229 9.678 1.00 40.00 155 GLY A C 1
ATOM 1248 O O . GLY A 1 155 ? 14.443 8.216 8.473 1.00 40.0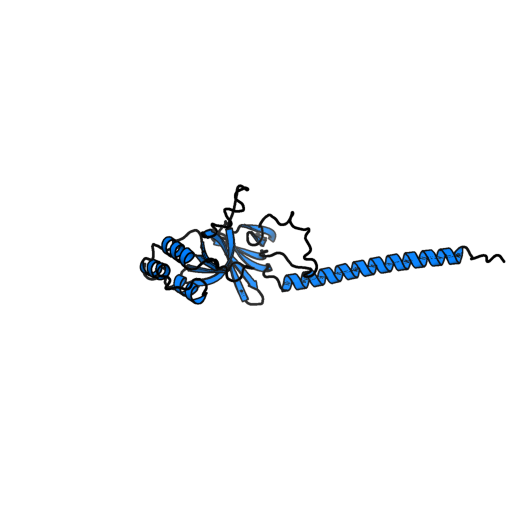0 155 GLY A O 1
ATOM 1249 N N . PHE A 1 156 ? 14.126 7.323 10.493 1.00 54.19 156 PHE A N 1
ATOM 1250 C CA . PHE A 1 156 ? 13.235 6.256 10.000 1.00 54.19 156 PHE A CA 1
ATOM 1251 C C . PHE A 1 156 ? 11.847 6.757 9.551 1.00 54.19 156 PHE A C 1
ATOM 1253 O O . PHE A 1 156 ? 10.913 6.879 10.350 1.00 54.19 156 PHE A O 1
ATOM 1260 N N . ASP A 1 157 ? 11.697 7.004 8.248 1.00 65.38 157 ASP A N 1
ATOM 1261 C CA . ASP A 1 157 ? 10.399 7.169 7.589 1.00 65.38 157 ASP A CA 1
ATOM 1262 C C . ASP A 1 157 ? 9.761 5.796 7.302 1.00 65.38 157 ASP A C 1
ATOM 1264 O O . ASP A 1 157 ? 10.221 5.055 6.427 1.00 65.38 157 ASP A O 1
ATOM 1268 N N . ASN A 1 158 ? 8.702 5.470 8.056 1.00 76.31 158 ASN A N 1
ATOM 1269 C CA . ASN A 1 158 ? 7.881 4.255 7.912 1.00 76.31 158 ASN A CA 1
ATOM 1270 C C . ASN A 1 158 ? 6.677 4.471 6.982 1.00 76.31 158 ASN A C 1
ATOM 1272 O O . ASN A 1 158 ? 5.651 3.804 7.129 1.00 76.31 158 ASN A O 1
ATOM 1276 N N . SER A 1 159 ? 6.760 5.453 6.089 1.00 87.31 159 SER A N 1
ATOM 1277 C CA . SER A 1 159 ? 5.711 5.704 5.113 1.00 87.31 159 SER A CA 1
ATOM 1278 C C . SER A 1 159 ? 5.921 4.835 3.877 1.00 87.31 159 SER A C 1
ATOM 1280 O O . SER A 1 159 ? 7.001 4.860 3.288 1.00 87.31 159 SER A O 1
ATOM 1282 N N . TYR A 1 160 ? 4.878 4.108 3.479 1.00 90.50 160 TYR A N 1
ATOM 1283 C CA . TYR A 1 160 ? 4.834 3.297 2.257 1.00 90.50 160 TYR A CA 1
ATOM 1284 C C . TYR A 1 160 ? 3.513 3.533 1.522 1.00 90.50 160 TYR A C 1
ATOM 1286 O O . TYR A 1 160 ? 2.553 4.033 2.110 1.00 90.50 160 TYR A O 1
ATOM 1294 N N . PHE A 1 161 ? 3.483 3.206 0.237 1.00 92.62 161 PHE A N 1
ATOM 1295 C CA . PHE A 1 161 ? 2.268 3.043 -0.544 1.00 92.62 161 PHE A CA 1
ATOM 1296 C C . PHE A 1 161 ? 1.711 1.645 -0.288 1.00 92.62 161 PHE A C 1
ATOM 1298 O O . PHE A 1 161 ? 2.430 0.657 -0.429 1.00 92.62 161 PHE A O 1
ATOM 1305 N N . TYR A 1 162 ? 0.447 1.594 0.115 1.00 93.19 162 TYR A N 1
ATOM 1306 C CA . TYR A 1 162 ? -0.303 0.372 0.381 1.00 93.19 162 TYR A CA 1
ATOM 1307 C C . TYR A 1 162 ? -1.456 0.276 -0.612 1.00 93.19 162 TYR A C 1
ATOM 1309 O O . TYR A 1 162 ? -2.057 1.301 -0.932 1.00 93.19 162 TYR A O 1
ATOM 1317 N N . GLU A 1 163 ? -1.758 -0.924 -1.086 1.00 94.25 163 GLU A N 1
ATOM 1318 C CA . GLU A 1 163 ? -2.901 -1.190 -1.960 1.00 94.25 163 GLU A CA 1
ATOM 1319 C C . GLU A 1 163 ? -4.191 -1.177 -1.134 1.00 94.25 163 GLU A C 1
ATOM 1321 O O . GLU A 1 163 ? -4.255 -1.768 -0.057 1.00 94.25 163 GLU A O 1
ATOM 1326 N N . ILE A 1 164 ? -5.215 -0.478 -1.609 1.00 95.25 164 ILE A N 1
ATOM 1327 C CA . ILE A 1 164 ? -6.540 -0.420 -0.995 1.00 95.25 164 ILE A CA 1
ATOM 1328 C C . ILE A 1 164 ? -7.300 -1.672 -1.432 1.00 95.25 164 ILE A C 1
ATOM 1330 O O . ILE A 1 164 ? -7.714 -1.777 -2.580 1.00 95.25 164 ILE A O 1
ATOM 1334 N N . ILE A 1 165 ? -7.505 -2.607 -0.505 1.00 94.88 165 ILE A N 1
ATOM 1335 C CA . ILE A 1 165 ? -8.205 -3.874 -0.779 1.00 94.88 165 ILE A CA 1
ATOM 1336 C C . ILE A 1 165 ? -9.677 -3.840 -0.357 1.00 94.88 165 ILE A C 1
ATOM 1338 O O . ILE A 1 165 ? -10.471 -4.694 -0.756 1.00 94.88 165 ILE A O 1
ATOM 1342 N N . TYR A 1 166 ? -10.042 -2.886 0.500 1.00 96.00 166 TYR A N 1
ATOM 1343 C CA . TYR A 1 166 ? -11.416 -2.631 0.908 1.00 96.00 166 TYR A CA 1
ATOM 1344 C C . TYR A 1 166 ? -11.554 -1.202 1.429 1.00 96.00 166 TYR A C 1
ATOM 1346 O O . TYR A 1 166 ? -10.719 -0.754 2.216 1.00 96.00 166 TYR A O 1
ATOM 1354 N N . GLU A 1 167 ? -12.616 -0.505 1.034 1.00 94.38 167 GLU A N 1
ATOM 1355 C CA . GLU A 1 167 ? -12.959 0.823 1.540 1.00 94.38 167 GLU A CA 1
ATOM 1356 C C . GLU A 1 167 ? -14.461 0.890 1.825 1.00 94.38 167 GLU A C 1
ATOM 1358 O O . GLU A 1 167 ? -15.277 0.513 0.986 1.00 94.38 167 GLU A O 1
ATOM 1363 N N . ASN A 1 168 ? -14.821 1.394 3.004 1.00 92.94 168 ASN A N 1
ATOM 1364 C CA . ASN A 1 168 ? -16.196 1.717 3.362 1.00 92.94 168 ASN A CA 1
ATOM 1365 C C . ASN A 1 168 ? -16.222 2.993 4.210 1.00 92.94 168 ASN A C 1
ATOM 1367 O O . ASN A 1 168 ? -15.524 3.083 5.217 1.00 92.94 168 ASN A O 1
ATOM 1371 N N . ASN A 1 169 ? -17.005 3.999 3.811 1.00 88.06 169 ASN A N 1
ATOM 1372 C CA . ASN A 1 169 ? -17.156 5.271 4.536 1.00 88.06 169 ASN A CA 1
ATOM 1373 C C . ASN A 1 169 ? -15.820 5.939 4.947 1.00 88.06 169 ASN A C 1
ATOM 1375 O O . ASN A 1 169 ? -15.682 6.483 6.044 1.00 88.06 169 ASN A O 1
ATOM 1379 N N . GLY A 1 170 ? -14.805 5.874 4.076 1.00 88.69 170 GLY A N 1
ATOM 1380 C CA . GLY A 1 170 ? -13.464 6.424 4.320 1.00 88.69 170 GLY A CA 1
ATOM 1381 C C . GLY A 1 170 ? -12.605 5.631 5.317 1.00 88.69 170 GLY A C 1
ATOM 1382 O O . GLY A 1 170 ? -11.469 6.028 5.597 1.00 88.69 170 GLY A O 1
ATOM 1383 N N . GLN A 1 171 ? -13.133 4.525 5.840 1.00 93.94 171 GLN A N 1
ATOM 1384 C CA . GLN A 1 171 ? -12.403 3.488 6.559 1.00 93.94 171 GLN A CA 1
ATOM 1385 C C . GLN A 1 171 ? -11.848 2.497 5.528 1.00 93.94 171 GLN A C 1
ATOM 1387 O O . GLN A 1 171 ? -12.529 2.175 4.556 1.00 93.94 171 GLN A O 1
ATOM 1392 N N . MET A 1 172 ? -10.619 2.015 5.700 1.00 96.19 172 MET A N 1
ATOM 1393 C CA . MET A 1 172 ? -9.969 1.154 4.708 1.00 96.19 172 MET A CA 1
ATOM 1394 C C . MET A 1 172 ? -9.231 -0.014 5.351 1.00 96.19 172 MET A C 1
ATOM 1396 O O . MET A 1 172 ? -8.564 0.145 6.379 1.00 96.19 172 MET A O 1
ATOM 1400 N N . VAL A 1 173 ? -9.276 -1.156 4.667 1.00 96.69 173 VAL A N 1
ATOM 1401 C CA . VAL A 1 173 ? -8.274 -2.215 4.794 1.00 96.69 173 VAL A CA 1
ATOM 1402 C C . VAL A 1 173 ? -7.317 -2.068 3.620 1.00 96.69 173 VAL A C 1
ATOM 1404 O O . VAL A 1 173 ? -7.744 -1.962 2.468 1.00 96.69 173 VAL A O 1
ATOM 1407 N N . LEU A 1 174 ? -6.022 -2.064 3.911 1.00 95.62 174 LEU A N 1
ATOM 1408 C CA . LEU A 1 174 ? -4.972 -2.004 2.906 1.00 95.62 174 LEU A CA 1
ATOM 1409 C C . LEU A 1 174 ? -3.995 -3.167 3.066 1.00 95.62 174 LEU A C 1
ATOM 1411 O O . LEU A 1 174 ? -3.786 -3.645 4.180 1.00 95.62 174 LEU A O 1
ATOM 1415 N N . SER A 1 175 ? -3.372 -3.598 1.976 1.00 92.50 175 SER A N 1
ATOM 1416 C CA . SER A 1 175 ? -2.267 -4.559 1.976 1.00 92.50 175 SER A CA 1
ATOM 1417 C C . SER A 1 175 ? -0.960 -3.856 1.626 1.00 92.50 175 SER A C 1
ATOM 1419 O O . SER A 1 175 ? -0.933 -2.829 0.941 1.00 92.50 175 SER A O 1
ATOM 1421 N N . LYS A 1 176 ? 0.159 -4.388 2.118 1.00 88.31 176 LYS A N 1
ATOM 1422 C CA . LYS A 1 176 ? 1.478 -3.939 1.678 1.00 88.31 176 LYS A CA 1
ATOM 1423 C C . LYS A 1 176 ? 1.910 -4.747 0.444 1.00 88.31 176 LYS A C 1
ATOM 1425 O O . LYS A 1 176 ? 2.095 -5.956 0.574 1.00 88.31 176 LYS A O 1
ATOM 1430 N N . PRO A 1 177 ? 2.123 -4.110 -0.723 1.00 86.25 177 PRO A N 1
ATOM 1431 C CA . PRO A 1 177 ? 2.586 -4.816 -1.914 1.00 86.25 177 PRO A CA 1
ATOM 1432 C C . PRO A 1 177 ? 3.907 -5.553 -1.654 1.00 86.25 177 PRO A C 1
ATOM 1434 O O . PRO A 1 177 ? 4.817 -4.989 -1.038 1.00 86.25 177 PRO A O 1
ATOM 1437 N N . GLY A 1 178 ? 3.994 -6.810 -2.097 1.00 78.50 178 GLY A N 1
ATOM 1438 C CA . GLY A 1 178 ? 5.164 -7.679 -1.909 1.00 78.50 178 GLY A CA 1
ATOM 1439 C C . GLY A 1 178 ? 5.339 -8.254 -0.493 1.00 78.50 178 GLY A C 1
ATOM 1440 O O . GLY A 1 178 ? 6.350 -8.896 -0.220 1.00 78.50 178 GLY A O 1
ATOM 1441 N N . GLU A 1 179 ? 4.398 -8.031 0.435 1.00 78.69 179 GLU A N 1
ATOM 1442 C CA . GLU A 1 179 ? 4.444 -8.588 1.796 1.00 78.69 179 GLU A CA 1
ATOM 1443 C C . GLU A 1 179 ? 3.095 -9.239 2.152 1.00 78.69 179 GLU A C 1
ATOM 1445 O O . GLU A 1 179 ? 2.229 -8.623 2.780 1.00 78.69 179 GLU A O 1
ATOM 1450 N N . GLU A 1 180 ? 2.908 -10.495 1.732 1.00 77.94 180 GLU A N 1
ATOM 1451 C CA . GLU A 1 180 ? 1.686 -11.263 2.006 1.00 77.94 180 GLU A CA 1
ATOM 1452 C C . GLU A 1 180 ? 1.374 -11.347 3.509 1.00 77.94 180 GLU A C 1
ATOM 1454 O O . GLU A 1 180 ? 2.257 -11.514 4.353 1.00 77.94 180 GLU A O 1
ATOM 1459 N N . GLY A 1 181 ? 0.089 -11.216 3.853 1.00 78.25 181 GLY A N 1
ATOM 1460 C CA . GLY A 1 181 ? -0.384 -11.246 5.241 1.00 78.25 181 GLY A CA 1
ATOM 1461 C C . GLY A 1 181 ? -0.063 -9.992 6.068 1.00 78.25 181 GLY A C 1
ATOM 1462 O O . GLY A 1 181 ? -0.333 -9.975 7.268 1.00 78.25 181 GLY A O 1
ATOM 1463 N N . SER A 1 182 ? 0.500 -8.943 5.456 1.00 86.00 182 SER A N 1
ATOM 1464 C CA . SER A 1 182 ? 0.765 -7.649 6.096 1.00 86.00 182 SER A CA 1
ATOM 1465 C C . SER A 1 182 ? -0.334 -6.652 5.727 1.00 86.00 182 SER A C 1
ATOM 1467 O O . SER A 1 182 ? -0.362 -6.107 4.618 1.00 86.00 182 SER A O 1
ATOM 1469 N N . TYR A 1 183 ? -1.258 -6.422 6.662 1.00 91.56 183 TYR A N 1
ATOM 1470 C CA . TYR A 1 183 ? -2.410 -5.544 6.456 1.00 91.56 183 TYR A CA 1
ATOM 1471 C C . TYR A 1 183 ? -2.292 -4.247 7.253 1.00 91.56 183 TYR A C 1
ATOM 1473 O O . TYR A 1 183 ? -1.587 -4.152 8.258 1.00 91.56 183 TYR A O 1
ATOM 1481 N N . VAL A 1 184 ? -3.014 -3.223 6.813 1.00 93.31 184 VAL A N 1
ATOM 1482 C CA . VAL A 1 184 ? -3.131 -1.939 7.496 1.00 93.31 184 VAL A CA 1
ATOM 1483 C C . VAL A 1 184 ? -4.598 -1.564 7.597 1.00 93.31 184 VAL A C 1
ATOM 1485 O O . VAL A 1 184 ? -5.304 -1.522 6.595 1.00 93.31 184 VAL A O 1
ATOM 1488 N N . LEU A 1 185 ? -5.037 -1.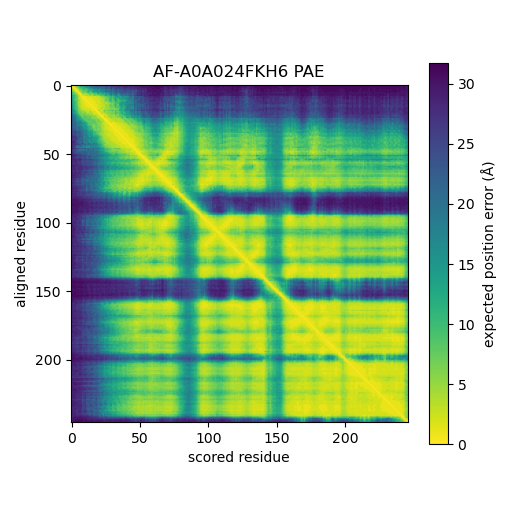230 8.805 1.00 94.62 185 LEU A N 1
ATOM 1489 C CA . LEU A 1 185 ? -6.329 -0.597 9.036 1.00 94.62 185 LEU A CA 1
ATOM 1490 C C . LEU A 1 185 ? -6.138 0.916 9.052 1.00 94.62 185 LEU A C 1
ATOM 1492 O O . LEU A 1 185 ? -5.336 1.443 9.832 1.00 94.62 185 LEU A O 1
ATOM 1496 N N . LYS A 1 186 ? -6.860 1.633 8.195 1.00 94.81 186 LYS A N 1
ATOM 1497 C CA . LYS A 1 186 ? -6.855 3.096 8.164 1.00 94.81 186 LYS A CA 1
ATOM 1498 C C . LYS A 1 186 ? -8.248 3.596 8.485 1.00 94.81 186 LYS A C 1
ATOM 1500 O O . LYS A 1 186 ? -9.171 3.375 7.711 1.00 94.81 186 LYS A O 1
ATOM 1505 N N . PHE A 1 187 ? -8.357 4.337 9.584 1.00 93.69 187 PHE A N 1
ATOM 1506 C CA . PHE A 1 187 ? -9.613 4.968 9.965 1.00 93.69 187 PHE A CA 1
ATOM 1507 C C . PHE A 1 187 ? -9.647 6.451 9.600 1.00 93.69 187 PHE A C 1
ATOM 1509 O O . PHE A 1 187 ? -8.615 7.124 9.689 1.00 93.69 187 PHE A O 1
ATOM 1516 N N . SER A 1 188 ? -10.792 6.965 9.158 1.00 91.31 188 SER A N 1
ATOM 1517 C CA . SER A 1 188 ? -10.954 8.311 8.588 1.00 91.31 188 SER A CA 1
ATOM 1518 C C . SER A 1 188 ? -10.541 9.431 9.551 1.00 91.31 188 SER A C 1
ATOM 1520 O O . SER A 1 188 ? -9.858 10.370 9.142 1.00 91.31 188 SER A O 1
ATOM 1522 N N . ASP A 1 189 ? -10.844 9.283 10.841 1.00 90.81 189 ASP A N 1
ATOM 1523 C CA . ASP A 1 189 ? -10.508 10.216 11.923 1.00 90.81 189 ASP A CA 1
ATOM 1524 C C . ASP A 1 189 ? -9.045 10.107 12.397 1.00 90.81 189 ASP A C 1
ATOM 1526 O O . ASP A 1 189 ? -8.569 10.928 13.188 1.00 90.81 189 ASP A O 1
ATOM 1530 N N . LYS A 1 190 ? -8.296 9.102 11.925 1.00 89.88 190 LYS A N 1
ATOM 1531 C CA . LYS A 1 190 ? -6.892 8.890 12.290 1.00 89.88 190 LYS A CA 1
ATOM 1532 C C . LYS A 1 190 ? -5.950 9.271 11.154 1.00 89.88 190 LYS A C 1
ATOM 1534 O O . LYS A 1 190 ? -6.120 8.878 10.004 1.00 89.88 190 LYS A O 1
ATOM 1539 N N . LYS A 1 191 ? -4.868 9.977 11.492 1.00 88.12 191 LYS A N 1
ATOM 1540 C CA . LYS A 1 191 ? -3.856 10.426 10.517 1.00 88.12 191 LYS A CA 1
ATOM 1541 C C . LYS A 1 191 ? -2.960 9.303 9.973 1.00 88.12 191 LYS A C 1
ATOM 1543 O O . LYS A 1 191 ? -2.542 9.362 8.825 1.00 88.12 191 LYS A O 1
ATOM 1548 N N . GLU A 1 192 ? -2.615 8.327 10.804 1.00 90.06 192 GLU A N 1
ATOM 1549 C CA . GLU A 1 192 ? -1.675 7.240 10.481 1.00 90.06 192 GLU A CA 1
ATOM 1550 C C . GLU A 1 192 ? -2.434 5.918 10.448 1.00 90.06 192 GLU A C 1
ATOM 1552 O O . GLU A 1 192 ? -3.313 5.757 11.282 1.00 90.06 192 GLU A O 1
ATOM 1557 N N . GLY A 1 193 ? -2.092 4.975 9.569 1.00 91.31 193 GLY A N 1
ATOM 1558 C CA . GLY A 1 193 ? -2.678 3.627 9.585 1.00 91.31 193 GLY A CA 1
ATOM 1559 C C . GLY A 1 193 ? -2.143 2.760 10.731 1.00 91.31 193 GLY A C 1
ATOM 1560 O O . GLY A 1 193 ? -1.105 3.064 11.325 1.00 91.31 193 GLY A O 1
ATOM 1561 N N . PHE A 1 194 ? -2.823 1.664 11.044 1.00 91.56 194 PHE A N 1
ATOM 1562 C CA . PHE A 1 194 ? -2.404 0.678 12.039 1.00 91.56 194 PHE A CA 1
ATOM 1563 C C . PHE A 1 194 ? -2.027 -0.633 11.348 1.00 91.56 194 PHE A C 1
ATOM 1565 O O . PHE A 1 194 ? -2.878 -1.253 10.720 1.00 91.56 194 PHE A O 1
ATOM 1572 N N . ILE A 1 195 ? -0.759 -1.043 11.449 1.00 89.06 195 ILE A N 1
ATOM 1573 C CA . ILE A 1 195 ? -0.289 -2.316 10.889 1.00 89.06 195 ILE A CA 1
ATOM 1574 C C . ILE A 1 195 ? -0.814 -3.477 11.727 1.00 89.06 195 ILE A C 1
ATOM 1576 O O . ILE A 1 195 ? -0.620 -3.515 12.945 1.00 89.06 195 ILE A O 1
ATOM 1580 N N . ILE A 1 196 ? -1.390 -4.440 11.024 1.00 87.75 196 ILE A N 1
ATOM 1581 C CA . ILE A 1 196 ? -1.651 -5.793 11.477 1.00 87.75 196 ILE A CA 1
ATOM 1582 C C . ILE A 1 196 ? -0.529 -6.660 10.913 1.00 87.75 196 ILE A C 1
ATOM 1584 O O . ILE A 1 196 ? -0.443 -6.885 9.708 1.00 87.75 196 ILE A O 1
ATOM 1588 N N . ASP A 1 197 ? 0.377 -7.083 11.788 1.00 72.88 197 ASP A N 1
ATOM 1589 C CA . ASP A 1 197 ? 1.435 -8.026 11.444 1.00 72.88 197 ASP A CA 1
ATOM 1590 C C . ASP A 1 197 ? 1.192 -9.363 12.142 1.00 72.88 197 ASP A C 1
ATOM 1592 O O . ASP A 1 197 ? 0.506 -9.437 13.160 1.00 72.88 197 ASP A O 1
ATOM 1596 N N . SER A 1 198 ? 1.784 -10.426 11.604 1.00 62.69 198 SER A N 1
ATOM 1597 C CA . SER A 1 198 ? 1.612 -11.817 12.046 1.00 62.69 198 SER A CA 1
ATOM 1598 C C . SER A 1 198 ? 2.122 -12.125 13.467 1.00 62.69 198 SER A C 1
ATOM 1600 O O . SER A 1 198 ? 2.189 -13.285 13.880 1.00 62.69 198 SER A O 1
ATOM 1602 N N . ARG A 1 199 ? 2.502 -11.118 14.265 1.00 61.28 199 ARG A N 1
ATOM 1603 C CA . ARG A 1 199 ? 2.982 -11.317 15.637 1.00 61.28 199 ARG A CA 1
ATOM 1604 C C . ARG A 1 199 ? 1.792 -11.456 16.583 1.00 61.28 199 ARG A C 1
ATOM 1606 O O . ARG A 1 199 ? 1.064 -10.496 16.760 1.00 61.28 199 ARG A O 1
ATOM 1613 N N . LYS A 1 200 ? 1.671 -12.610 17.256 1.00 61.06 200 LYS A N 1
ATOM 1614 C CA . LYS A 1 200 ? 0.793 -12.906 18.419 1.00 61.06 200 LYS A CA 1
ATOM 1615 C C . LYS A 1 200 ? -0.422 -11.968 18.567 1.00 61.06 200 LYS A C 1
ATOM 1617 O O . LYS A 1 200 ? -0.301 -10.911 19.199 1.00 61.06 200 LYS A O 1
ATOM 1622 N N . ASN A 1 201 ? -1.559 -12.425 18.039 1.00 67.19 201 ASN A N 1
ATOM 1623 C CA . ASN A 1 201 ? -2.834 -11.710 17.936 1.00 67.19 201 ASN A CA 1
ATOM 1624 C C . ASN A 1 201 ? -3.154 -10.852 19.182 1.00 67.19 201 ASN A C 1
ATOM 1626 O O . ASN A 1 201 ? -3.273 -9.639 19.061 1.00 67.19 201 ASN A O 1
ATOM 1630 N N . ASP A 1 202 ? -3.085 -11.412 20.395 1.00 72.62 202 ASP A N 1
ATOM 1631 C CA . ASP A 1 202 ? -3.434 -10.724 21.655 1.00 72.62 202 ASP A CA 1
ATOM 1632 C C . ASP A 1 202 ? -2.733 -9.367 21.873 1.00 72.62 202 ASP A C 1
ATOM 1634 O O . ASP A 1 202 ? -3.333 -8.400 22.350 1.00 72.62 202 ASP A O 1
ATOM 1638 N N . LYS A 1 203 ? -1.443 -9.250 21.516 1.00 82.31 203 LYS A N 1
ATOM 1639 C CA . LYS A 1 203 ? -0.694 -7.987 21.682 1.00 82.31 203 LYS A CA 1
ATOM 1640 C C . LYS A 1 203 ? -1.068 -6.953 20.626 1.00 82.31 203 LYS A C 1
ATOM 1642 O O . LYS A 1 203 ? -0.930 -5.753 20.884 1.00 82.31 203 LYS A O 1
ATOM 1647 N N . VAL A 1 204 ? -1.439 -7.406 19.432 1.00 86.00 204 VAL A N 1
ATOM 1648 C CA . VAL A 1 204 ? -1.887 -6.547 18.333 1.00 86.00 204 VAL A CA 1
ATOM 1649 C C . VAL A 1 204 ? -3.307 -6.079 18.626 1.00 86.00 204 VAL A C 1
ATOM 1651 O O . VAL A 1 204 ? -3.531 -4.870 18.602 1.00 86.00 204 VAL A O 1
ATOM 1654 N N . SER A 1 205 ? -4.195 -6.980 19.052 1.00 89.00 205 SER A N 1
ATOM 1655 C CA . SER A 1 205 ? -5.563 -6.688 19.485 1.00 89.00 205 SER A CA 1
ATOM 1656 C C . SER A 1 205 ? -5.606 -5.637 20.586 1.00 89.00 205 SER A C 1
ATOM 1658 O O . SER A 1 205 ? -6.194 -4.579 20.387 1.00 89.00 205 SER A O 1
ATOM 1660 N N . ALA A 1 206 ? -4.865 -5.815 21.685 1.00 88.56 206 ALA A N 1
ATOM 1661 C CA . ALA A 1 206 ? -4.838 -4.828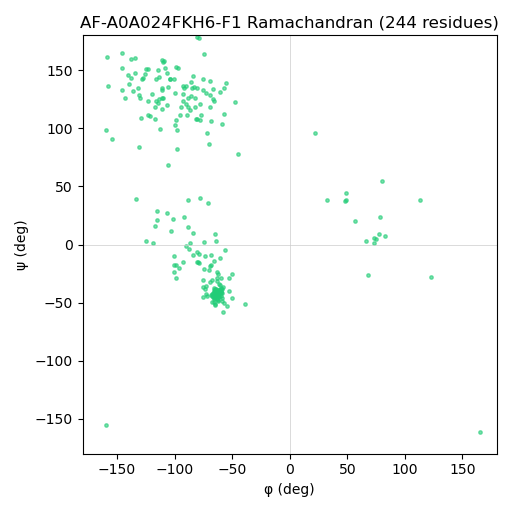 22.770 1.00 88.56 206 ALA A CA 1
ATOM 1662 C C . ALA A 1 206 ? -4.384 -3.425 22.308 1.00 88.56 206 ALA A C 1
ATOM 1664 O O . ALA A 1 206 ? -4.877 -2.395 22.778 1.00 88.56 206 ALA A O 1
ATOM 1665 N N . LYS A 1 207 ? -3.430 -3.358 21.370 1.00 89.38 207 LYS A N 1
ATOM 1666 C CA . LYS A 1 207 ? -2.965 -2.085 20.797 1.00 89.38 207 LYS A CA 1
ATOM 1667 C C . LYS A 1 207 ? -3.981 -1.487 19.833 1.00 89.38 207 LYS A C 1
ATOM 1669 O O . LYS A 1 207 ? -4.118 -0.264 19.822 1.00 89.38 207 LYS A O 1
ATOM 1674 N N . LEU A 1 208 ? -4.649 -2.322 19.040 1.00 91.38 208 LEU A N 1
ATOM 1675 C CA . LEU A 1 208 ? -5.691 -1.909 18.113 1.00 91.38 208 LEU A CA 1
ATOM 1676 C C . LEU A 1 208 ? -6.880 -1.343 18.891 1.00 91.38 208 LEU A C 1
ATOM 1678 O O . LEU A 1 208 ? -7.223 -0.189 18.661 1.00 91.38 208 LEU A O 1
ATOM 1682 N N . SER A 1 209 ? -7.391 -2.060 19.897 1.00 92.12 209 SER A N 1
ATOM 1683 C CA . SER A 1 209 ? -8.444 -1.592 20.811 1.00 92.12 209 SER A CA 1
ATOM 1684 C C . SER A 1 209 ? -8.139 -0.217 21.395 1.00 92.12 209 SER A C 1
ATOM 1686 O O . SER A 1 209 ? -8.972 0.685 21.370 1.00 92.12 209 SER A O 1
ATOM 1688 N N . LYS A 1 210 ? -6.903 -0.007 21.868 1.00 91.62 210 LYS A N 1
ATOM 1689 C CA . LYS A 1 210 ? -6.476 1.303 22.377 1.00 91.62 210 LYS A CA 1
ATOM 1690 C C . LYS A 1 210 ? -6.424 2.370 21.281 1.00 91.62 210 LYS A C 1
ATOM 1692 O O . LYS A 1 210 ? -6.707 3.535 21.538 1.00 91.62 210 LYS A O 1
ATOM 1697 N N . TYR A 1 211 ? -6.003 2.003 20.077 1.00 91.31 211 TYR A N 1
ATOM 1698 C CA . TYR A 1 211 ? -5.899 2.918 18.946 1.00 91.31 211 TYR A CA 1
ATOM 1699 C C . TYR A 1 211 ? -7.276 3.363 18.427 1.00 91.31 211 TYR A C 1
ATOM 1701 O O . TYR A 1 211 ? -7.419 4.520 18.026 1.00 91.31 211 TYR A O 1
ATOM 1709 N N . ILE A 1 212 ? -8.287 2.496 18.522 1.00 92.44 212 ILE A N 1
ATOM 1710 C CA . ILE A 1 212 ? -9.678 2.768 18.144 1.00 92.44 212 ILE A CA 1
ATOM 1711 C C . ILE A 1 212 ? -10.593 3.077 19.337 1.00 92.44 212 ILE A C 1
ATOM 1713 O O . ILE A 1 212 ? -11.807 2.956 19.226 1.00 92.44 212 ILE A O 1
ATOM 1717 N N . SER A 1 213 ? -10.044 3.506 20.477 1.00 92.25 213 SER A N 1
ATOM 1718 C CA . SER A 1 213 ? -10.784 3.632 21.746 1.00 92.25 213 SER A CA 1
ATOM 1719 C C . SER A 1 213 ? -11.977 4.599 21.728 1.00 92.25 213 SER A C 1
ATOM 1721 O O . SER A 1 213 ? -12.749 4.640 22.682 1.00 92.25 213 SER A O 1
ATOM 1723 N N . ASN A 1 214 ? -12.120 5.417 20.681 1.00 90.62 214 ASN A N 1
ATOM 1724 C CA . ASN A 1 214 ? -13.315 6.227 20.452 1.00 90.62 214 ASN A CA 1
ATOM 1725 C C . ASN A 1 214 ? -14.540 5.386 20.047 1.00 90.62 214 ASN A C 1
ATOM 1727 O O . ASN A 1 214 ? -15.660 5.823 20.284 1.00 90.62 214 ASN A O 1
ATOM 1731 N N . CYS A 1 215 ? -14.339 4.177 19.514 1.00 92.12 215 CYS A N 1
ATOM 1732 C CA . CYS A 1 215 ? -15.379 3.187 19.255 1.00 92.12 215 CYS A CA 1
ATOM 1733 C C . CYS A 1 215 ? -15.417 2.157 20.394 1.00 92.12 215 CYS A C 1
ATOM 1735 O O . CYS A 1 215 ? -14.793 1.105 20.296 1.00 92.12 215 CYS A O 1
ATOM 1737 N N . LYS A 1 216 ? -16.089 2.471 21.510 1.00 91.38 216 LYS A N 1
ATOM 1738 C CA . LYS A 1 216 ? -15.987 1.665 22.744 1.00 91.38 216 LYS A CA 1
ATOM 1739 C C . LYS A 1 216 ? -16.361 0.190 22.557 1.00 91.38 216 LYS A C 1
ATOM 1741 O O . LYS A 1 216 ? -15.561 -0.653 22.933 1.00 91.38 216 LYS A O 1
ATOM 1746 N N . SER A 1 217 ? -17.517 -0.098 21.948 1.00 91.88 217 SER A N 1
ATOM 1747 C CA . SER A 1 217 ? -17.990 -1.482 21.747 1.00 91.88 217 SER A CA 1
ATOM 1748 C C . SER A 1 217 ? -16.976 -2.298 20.947 1.00 91.88 217 SER A C 1
ATOM 1750 O O . SER A 1 217 ? -16.394 -3.239 21.468 1.00 91.88 217 SER A O 1
ATOM 1752 N N . LEU A 1 218 ? -16.641 -1.841 19.736 1.00 94.06 218 LEU A N 1
ATOM 1753 C CA . LEU A 1 218 ? -15.680 -2.526 18.873 1.00 94.06 218 LEU A CA 1
ATOM 1754 C C . LEU A 1 218 ? -14.290 -2.652 19.521 1.00 94.06 218 LEU A C 1
ATOM 1756 O O . LEU A 1 218 ? -13.609 -3.662 19.367 1.00 94.06 218 LEU A O 1
ATOM 1760 N N . ALA A 1 219 ? -13.846 -1.634 20.265 1.00 93.62 219 ALA A N 1
ATOM 1761 C CA . ALA A 1 219 ? -12.579 -1.693 20.986 1.00 93.62 219 ALA A CA 1
ATOM 1762 C C . ALA A 1 219 ? -12.581 -2.774 22.081 1.00 93.62 219 ALA A C 1
ATOM 1764 O O . ALA A 1 219 ? -11.561 -3.445 22.261 1.00 93.62 219 ALA A O 1
ATOM 1765 N N . GLU A 1 220 ? -13.690 -2.944 22.803 1.00 94.06 220 GLU A N 1
ATOM 1766 C CA . GLU A 1 220 ? -13.857 -3.995 23.810 1.00 94.06 220 GLU A CA 1
ATOM 1767 C C . GLU A 1 220 ? -13.862 -5.386 23.172 1.00 94.06 220 GLU A C 1
ATOM 1769 O O . GLU A 1 220 ? -13.130 -6.256 23.645 1.00 94.06 220 GLU A O 1
ATOM 1774 N N . ASP A 1 221 ? -14.593 -5.571 22.075 1.00 93.75 221 ASP A N 1
ATOM 1775 C CA . ASP A 1 221 ? -14.722 -6.857 21.376 1.00 93.75 221 ASP A CA 1
ATOM 1776 C C . ASP A 1 221 ? -13.369 -7.307 20.795 1.00 93.75 221 ASP A C 1
ATOM 1778 O O . ASP A 1 221 ? -12.896 -8.422 21.043 1.00 93.75 221 ASP A O 1
ATOM 1782 N N . ILE A 1 222 ? -12.635 -6.391 20.146 1.00 92.56 222 ILE A N 1
ATOM 1783 C CA . ILE A 1 222 ? -11.245 -6.642 19.724 1.00 92.56 222 ILE A CA 1
ATOM 1784 C C . ILE A 1 222 ? -10.360 -6.958 20.938 1.00 92.56 222 ILE A C 1
ATOM 1786 O O . ILE A 1 222 ? -9.518 -7.853 20.876 1.00 92.56 222 ILE A O 1
ATOM 1790 N N . GLY A 1 223 ? -10.547 -6.254 22.057 1.00 89.44 223 GLY A N 1
ATOM 1791 C CA . GLY A 1 223 ? -9.718 -6.403 23.256 1.00 89.44 223 GLY A CA 1
ATOM 1792 C C . GLY A 1 223 ? -9.894 -7.756 23.945 1.00 89.44 223 GLY A C 1
ATOM 1793 O O . GLY A 1 223 ? -8.938 -8.271 24.525 1.00 89.44 223 GLY A O 1
ATOM 1794 N N . LYS A 1 224 ? -11.091 -8.340 23.838 1.00 90.75 224 LYS A N 1
ATOM 1795 C CA . LYS A 1 224 ? -11.430 -9.693 24.302 1.00 90.75 224 LYS A CA 1
ATOM 1796 C C . LYS A 1 224 ? -10.985 -10.794 23.335 1.00 90.75 224 LYS A C 1
ATOM 1798 O O . LYS A 1 224 ? -11.087 -11.967 23.679 1.00 90.75 224 LYS A O 1
ATOM 1803 N N . GLY A 1 225 ? -10.471 -10.432 22.158 1.00 88.44 225 GLY A N 1
ATOM 1804 C CA . GLY A 1 225 ? -10.042 -11.388 21.141 1.00 88.44 225 GLY A CA 1
ATOM 1805 C C . GLY A 1 225 ? -11.195 -11.983 20.333 1.00 88.44 225 GLY A C 1
ATOM 1806 O O . GLY A 1 225 ? -11.035 -13.063 19.774 1.00 88.44 225 GLY A O 1
ATOM 1807 N N . GLU A 1 226 ? -12.338 -11.294 20.248 1.00 90.50 226 GLU A N 1
ATOM 1808 C CA . GLU A 1 226 ? -13.494 -11.749 19.456 1.00 90.50 226 GLU A CA 1
ATOM 1809 C C . GLU A 1 226 ? -13.219 -11.702 17.942 1.00 90.50 226 GLU A C 1
ATOM 1811 O O . GLU A 1 226 ? -13.877 -12.387 17.162 1.00 90.50 226 GLU A O 1
ATOM 1816 N N . PHE A 1 227 ? -12.185 -10.960 17.532 1.00 89.81 227 PHE A N 1
ATOM 1817 C CA . PHE A 1 227 ? -11.703 -10.895 16.157 1.00 89.81 227 PHE A CA 1
ATOM 1818 C C . PHE A 1 227 ? -10.341 -11.581 15.998 1.00 89.81 227 PHE A C 1
ATOM 1820 O O . PHE A 1 227 ? -9.345 -11.210 16.627 1.00 89.81 227 PHE A O 1
ATOM 1827 N N . ASP A 1 228 ? -10.264 -12.526 15.062 1.00 90.19 228 ASP A N 1
ATOM 1828 C CA . ASP A 1 228 ? -8.988 -12.994 14.523 1.00 90.19 228 ASP A CA 1
ATOM 1829 C C . ASP A 1 228 ? -8.448 -11.973 13.513 1.00 90.19 228 ASP A C 1
ATOM 1831 O O . ASP A 1 228 ? -8.968 -11.864 12.403 1.00 90.19 228 ASP A O 1
ATOM 1835 N N . LEU A 1 229 ? -7.405 -11.229 13.894 1.00 89.25 229 LEU A N 1
ATOM 1836 C CA . LEU A 1 229 ? -6.811 -10.179 13.065 1.00 89.25 229 LEU A CA 1
ATOM 1837 C C . LEU A 1 229 ? -5.978 -10.723 11.894 1.00 89.25 229 LEU A C 1
ATOM 1839 O O . LEU A 1 229 ? -5.591 -9.952 11.021 1.00 89.25 229 LEU A O 1
ATOM 1843 N N . SER A 1 230 ? -5.704 -12.030 11.839 1.00 86.44 230 SER A N 1
ATOM 1844 C CA . SER A 1 230 ? -5.082 -12.649 10.662 1.00 86.44 230 SER A CA 1
ATOM 1845 C C . SER A 1 230 ? -6.082 -12.898 9.525 1.00 86.44 230 SER A C 1
ATOM 1847 O O . SER A 1 230 ? -5.686 -13.082 8.374 1.00 86.44 230 SER A O 1
ATOM 1849 N N . ASN A 1 231 ? -7.384 -12.855 9.826 1.00 90.44 231 ASN A N 1
ATOM 1850 C CA . ASN A 1 231 ? -8.451 -13.102 8.871 1.00 90.44 231 ASN A CA 1
ATOM 1851 C C . ASN A 1 231 ? -8.901 -11.803 8.179 1.00 90.44 231 ASN A C 1
ATOM 1853 O O . ASN A 1 231 ? -9.404 -10.878 8.816 1.00 90.4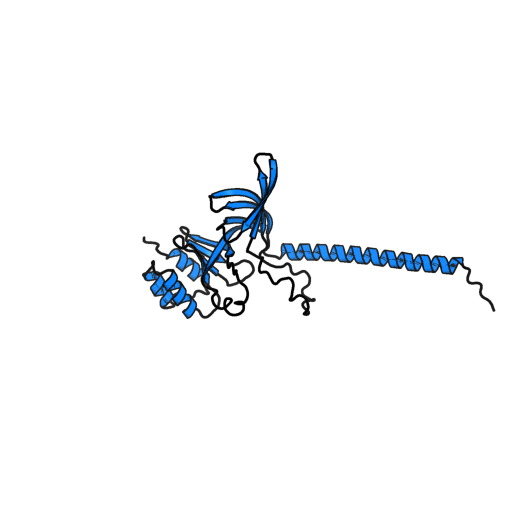4 231 ASN A O 1
ATOM 1857 N N . LEU A 1 232 ? -8.792 -11.752 6.849 1.00 91.50 232 LEU A N 1
A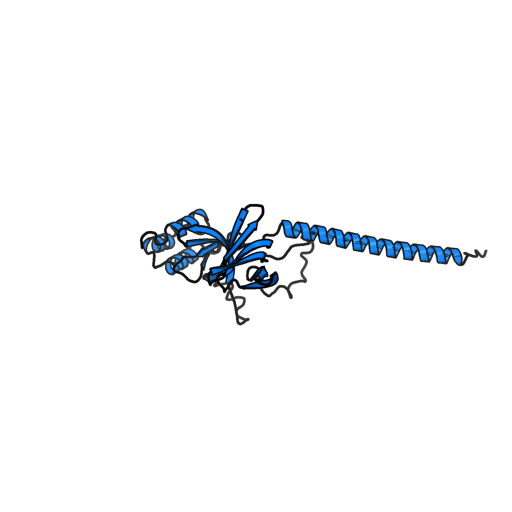TOM 1858 C CA . LEU A 1 232 ? -9.187 -10.579 6.062 1.00 91.50 232 LEU A CA 1
ATOM 1859 C C . LEU A 1 232 ? -10.678 -10.217 6.205 1.00 91.50 232 LEU A C 1
ATOM 1861 O O . LEU A 1 232 ? -11.020 -9.037 6.191 1.00 91.50 232 LEU A O 1
ATOM 1865 N N . GLY A 1 233 ? -11.565 -11.205 6.342 1.00 94.31 233 GLY A N 1
ATOM 1866 C CA . GLY A 1 233 ? -12.995 -10.976 6.571 1.00 94.31 233 GLY A CA 1
ATOM 1867 C C . GLY A 1 233 ? -13.244 -10.216 7.872 1.00 94.31 233 GLY A C 1
ATOM 1868 O O . GLY A 1 233 ? -13.951 -9.212 7.866 1.00 94.31 233 GLY A O 1
ATOM 1869 N N . ASN A 1 234 ? -12.560 -10.609 8.946 1.00 94.44 234 ASN A N 1
ATOM 1870 C CA . ASN A 1 234 ? -12.621 -9.911 10.230 1.00 94.44 234 ASN A CA 1
ATOM 1871 C C . ASN A 1 234 ? -12.074 -8.481 10.134 1.00 94.44 234 ASN A C 1
ATOM 1873 O O . ASN A 1 234 ? -12.646 -7.563 10.711 1.00 94.44 234 ASN A O 1
ATOM 1877 N N . LEU A 1 235 ? -11.000 -8.254 9.370 1.00 94.75 235 LEU A N 1
ATOM 1878 C CA . LEU A 1 235 ? -10.473 -6.903 9.142 1.00 94.75 235 LEU A CA 1
ATOM 1879 C C . LEU A 1 235 ? -11.478 -6.005 8.408 1.00 94.75 235 LEU A C 1
ATOM 1881 O O . LEU A 1 235 ? -11.638 -4.840 8.775 1.00 94.75 235 LEU A O 1
ATOM 1885 N N . LYS A 1 236 ? -12.177 -6.544 7.400 1.00 96.00 236 LYS A N 1
ATOM 1886 C CA . LYS A 1 236 ? -13.263 -5.832 6.708 1.00 96.00 236 LYS A CA 1
ATOM 1887 C C . LYS A 1 236 ? -14.419 -5.536 7.661 1.00 96.00 236 LYS A C 1
ATOM 1889 O O . LYS A 1 236 ? -14.899 -4.409 7.676 1.00 96.00 236 LYS A O 1
ATOM 1894 N N . GLN A 1 237 ? -14.792 -6.492 8.511 1.00 95.31 237 GLN A N 1
ATOM 1895 C CA . GLN A 1 237 ? -15.830 -6.303 9.524 1.00 95.31 237 GLN A CA 1
ATOM 1896 C C . GLN A 1 237 ? -15.458 -5.215 10.544 1.00 95.31 237 GLN A C 1
ATOM 1898 O O . GLN A 1 237 ? -16.285 -4.367 10.853 1.00 95.31 237 GLN A O 1
ATOM 1903 N N . ILE A 1 238 ? -14.204 -5.160 11.005 1.00 94.62 238 ILE A N 1
ATOM 1904 C CA . ILE A 1 238 ? -13.720 -4.087 11.892 1.00 94.62 238 ILE A CA 1
ATOM 1905 C C . ILE A 1 238 ? -13.852 -2.715 11.216 1.00 94.62 238 ILE A C 1
ATOM 1907 O O . ILE A 1 238 ? -14.288 -1.752 11.843 1.00 94.62 238 ILE A O 1
ATOM 1911 N N . VAL A 1 239 ? -13.466 -2.612 9.942 1.00 94.81 239 VAL A N 1
ATOM 1912 C CA . VAL A 1 239 ? -13.607 -1.382 9.140 1.00 94.81 239 VAL A CA 1
ATOM 1913 C C . VAL A 1 239 ? -15.071 -0.992 8.987 1.00 94.81 239 VAL A C 1
ATOM 1915 O O . VAL A 1 239 ? -15.413 0.180 9.132 1.00 94.81 239 VAL A O 1
ATOM 1918 N N . ASP A 1 240 ? -15.927 -1.978 8.753 1.00 93.69 240 ASP A N 1
ATOM 1919 C CA . ASP A 1 240 ? -17.361 -1.802 8.643 1.00 93.69 240 ASP A CA 1
ATOM 1920 C C . ASP A 1 240 ? -17.989 -1.342 9.951 1.00 93.69 240 ASP A C 1
ATOM 1922 O O . ASP A 1 240 ? -18.822 -0.452 9.928 1.00 93.69 240 ASP A O 1
ATOM 1926 N N . GLU A 1 241 ? -17.649 -1.932 11.087 1.00 92.25 241 GLU A N 1
ATOM 1927 C CA . GLU A 1 241 ? -18.275 -1.621 12.374 1.00 92.25 241 GLU A CA 1
ATOM 1928 C C . GLU A 1 241 ? -17.734 -0.339 13.010 1.00 92.25 241 GLU A C 1
ATOM 1930 O O . GLU A 1 241 ? -18.362 0.216 13.918 1.00 92.25 241 GLU A O 1
ATOM 1935 N N . TYR A 1 242 ? -16.596 0.166 12.525 1.00 91.88 242 TYR A N 1
ATOM 1936 C CA . TYR A 1 242 ? -15.918 1.304 13.122 1.00 91.88 242 TYR A CA 1
ATOM 1937 C C . TYR A 1 242 ? -16.797 2.555 13.170 1.00 91.88 242 TYR A C 1
ATOM 1939 O O . TYR A 1 242 ? -16.984 3.261 12.179 1.00 91.88 242 TYR A O 1
ATOM 1947 N N . CYS A 1 243 ? -17.301 2.845 14.372 1.00 81.75 243 CYS A N 1
ATOM 1948 C CA . CYS A 1 243 ? -18.120 4.013 14.680 1.00 81.75 243 CYS A CA 1
ATOM 1949 C C . CYS A 1 243 ? -19.264 4.242 13.679 1.00 81.75 243 CYS A C 1
ATOM 1951 O O . CYS A 1 243 ? -19.602 5.390 13.405 1.00 81.75 243 CYS A O 1
ATOM 1953 N N . LYS A 1 244 ? -19.906 3.174 13.181 1.00 66.12 244 LYS A N 1
ATOM 1954 C CA . LYS A 1 244 ? -21.065 3.257 12.266 1.00 66.12 244 LYS A CA 1
ATOM 1955 C C . LYS A 1 244 ? -22.261 4.074 12.806 1.00 66.12 244 LYS A C 1
ATOM 1957 O O . LYS A 1 244 ? -23.210 4.289 12.065 1.00 66.12 244 LYS A O 1
ATOM 1962 N N . ASN A 1 245 ? -22.194 4.542 14.059 1.00 44.94 245 ASN A N 1
ATOM 1963 C CA . ASN A 1 245 ? -23.241 5.251 14.799 1.00 44.94 245 ASN A CA 1
ATOM 1964 C C . ASN A 1 245 ? -22.736 6.523 15.530 1.00 44.94 245 ASN A C 1
ATOM 1966 O O . ASN A 1 245 ? -23.135 6.753 16.673 1.00 44.94 245 ASN A O 1
ATOM 1970 N N . LEU A 1 246 ? -21.842 7.321 14.931 1.00 44.28 246 LEU A N 1
ATOM 1971 C CA . LEU A 1 246 ? -21.544 8.685 15.413 1.00 44.28 246 LEU A CA 1
ATOM 1972 C C . LEU A 1 246 ? -22.224 9.746 14.548 1.00 44.28 246 LEU A C 1
ATOM 1974 O O . LEU A 1 246 ? -22.109 9.642 13.308 1.00 44.28 246 LEU A O 1
#

Sequence (246 aa):
MTGRFSRSFAQIFVEELLGRGYQLQYEAKAYKAKLHKERVKEARENSINLYGVDDTVTDQEGKTYKGTVYAIFEKLELNPAQQQSDYAEMNSIDKFGKFVSVKYKNEKKRERTKKFTAKSNTKFCADDDGTEKCFMGMKTKGNALKKLSNASNFGFDNSYFYEIIYENNGQMVLSKPGEEGSYVLKFSDKKEGFIIDSRKNDKVSAKLSKYISNCKSLAEDIGKGEFDLSNLGNLKQIVDEYCKNL

Mean predicted aligned error: 12.21 Å

Solvent-accessible surface area (backbone atoms only — not comparable to full-atom values): 13972 Å² total; per-residue (Å²): 141,79,85,78,75,53,74,63,57,62,48,52,50,50,53,49,52,50,49,50,52,53,49,51,51,50,51,51,50,52,48,51,51,49,54,50,50,51,36,52,50,53,30,49,77,74,39,92,42,42,84,58,36,76,32,42,38,30,41,73,86,66,54,71,47,63,29,36,30,36,35,43,41,64,82,78,69,73,60,89,89,67,82,73,86,81,73,82,80,82,71,80,70,91,56,55,25,27,43,41,33,37,40,28,64,48,99,84,70,44,81,44,76,51,78,47,46,9,72,50,51,26,36,33,47,36,64,54,94,90,40,80,46,39,33,39,15,35,37,56,44,72,70,68,69,74,53,66,85,54,70,87,58,92,78,86,76,67,28,31,42,24,37,58,78,42,76,50,96,68,16,28,38,26,36,40,64,92,39,88,80,35,35,30,46,32,47,67,95,47,94,51,28,40,50,42,61,91,60,63,61,72,67,49,27,47,50,47,18,62,73,43,52,91,28,55,67,64,18,50,42,32,52,74,56,77,51,58,75,89,39,68,69,45,46,51,49,52,40,61,60,59,56,77,86,120